Protein AF-A0A960M6D3-F1 (afdb_monomer_lite)

Sequence (300 aa):
DIAGKLCTLEIKRNESVRVEHHLGLIRMKIKNWIKAAKEIYKSYPLNRRYGIVSNSIIRFSLPELYQIDEELGKAKTKKFIRLVEEGYFYTAKNTIRETMTANDYFEYCRIAYLAGKRRNEHIDKTLTGREMYKCYADGRHEGLLEINPNSITEFADWIDDKHPKRSRGGHPWEIKRGGNTTHIDLNVFRPSYDNTNFIVSLGGASISKLKETICMFLGIHEAGLPISISDPEGIRKRLLAQDNIGIFPYYNSLHRADQYFHEHDDVYDVLYFDDLGKYKRRITPFIIWEPLPILKPVKW

Foldseek 3Di:
DDDDDDDDDDDDPDPPPPAPPPPPPPPDPDPCVVVVLVVCQVPPDPLQFKWKFFLVLVCVLCVVDDALLVVLDVVLLVVLLVCVVVCLQVDCLQFKAQFAFLLNVLVLLLLLCVQLDDPPDDDDNVDRSLRLQCVAFPNQQQQSNVDDRPDRVQVLCLQVVNHPSGDDDGQNQQNHDDPPQATKGFDWHADPVDSRMIGTEIEGLAPVRVSSSSRSQVSCVVVVHRYYYPPSVLSSCSSVSVAMEMAHRPVDDQVVRQVVDDPVNSHRHYDRLCVCPPCNVVRVVRIGTDDDDDDDNDDD

Structure (mmCIF, N/CA/C/O backbone):
data_AF-A0A960M6D3-F1
#
_entry.id   AF-A0A960M6D3-F1
#
loop_
_atom_site.group_PDB
_atom_site.id
_atom_site.type_symbol
_atom_site.label_atom_id
_atom_site.label_alt_id
_atom_site.label_comp_id
_atom_site.label_asym_id
_atom_site.label_entity_id
_atom_site.label_seq_id
_atom_site.pdbx_PDB_ins_code
_atom_site.Cartn_x
_atom_site.Cartn_y
_atom_site.Cartn_z
_atom_site.occupancy
_atom_site.B_iso_or_equiv
_atom_site.auth_seq_id
_atom_site.auth_comp_id
_atom_site.auth_asym_id
_atom_site.auth_atom_id
_atom_site.pdbx_PDB_model_num
ATOM 1 N N . ASP A 1 1 ? 49.523 2.844 -14.819 1.00 38.69 1 ASP A N 1
ATOM 2 C CA . ASP A 1 1 ? 50.530 3.790 -14.299 1.00 38.69 1 ASP A CA 1
ATOM 3 C C . ASP A 1 1 ? 50.807 4.847 -15.348 1.00 38.69 1 ASP A C 1
ATOM 5 O O . ASP A 1 1 ? 51.175 4.491 -16.452 1.00 38.69 1 ASP A O 1
ATOM 9 N N . ILE A 1 2 ? 50.485 6.127 -15.165 1.00 22.81 2 ILE A N 1
ATOM 10 C CA . ILE A 1 2 ? 50.863 7.003 -14.048 1.00 22.81 2 ILE A CA 1
ATOM 11 C C . ILE A 1 2 ? 49.653 7.811 -13.545 1.00 22.81 2 ILE A C 1
ATOM 13 O O . ILE A 1 2 ? 48.856 8.340 -14.318 1.00 22.81 2 ILE A O 1
ATOM 17 N N . ALA A 1 3 ? 49.543 7.871 -12.221 1.00 30.52 3 ALA A N 1
ATOM 18 C CA . ALA A 1 3 ? 48.542 8.574 -11.434 1.00 30.52 3 ALA A CA 1
ATOM 19 C C . ALA A 1 3 ? 48.662 10.112 -11.497 1.00 30.52 3 ALA A C 1
ATOM 21 O O . ALA A 1 3 ? 49.748 10.655 -11.684 1.00 30.52 3 ALA A O 1
ATOM 22 N N . GLY A 1 4 ? 47.553 10.808 -11.212 1.00 26.42 4 GLY A N 1
ATOM 23 C CA . GLY A 1 4 ? 47.590 12.172 -10.670 1.00 26.42 4 GLY A CA 1
ATOM 24 C C . GLY A 1 4 ? 46.683 13.196 -11.355 1.00 26.42 4 GLY A C 1
ATOM 25 O O . GLY A 1 4 ? 47.089 13.829 -12.325 1.00 26.42 4 GLY A O 1
ATOM 26 N N . LYS A 1 5 ? 45.495 13.428 -10.774 1.00 24.69 5 LYS A N 1
ATOM 27 C CA . LYS A 1 5 ? 44.979 14.738 -10.302 1.00 24.69 5 LYS A CA 1
ATOM 28 C C . LYS A 1 5 ? 43.451 14.712 -10.183 1.00 24.69 5 LYS A C 1
ATOM 30 O O . LYS A 1 5 ? 42.724 14.843 -11.164 1.00 24.69 5 LYS A O 1
ATOM 35 N N . LEU A 1 6 ? 43.006 14.582 -8.932 1.00 33.59 6 LEU A N 1
ATOM 36 C CA . LEU A 1 6 ? 41.681 14.955 -8.439 1.00 33.59 6 LEU A CA 1
ATOM 37 C C . LEU A 1 6 ? 41.325 16.384 -8.881 1.00 33.59 6 LEU A C 1
ATOM 39 O O . LEU A 1 6 ? 42.156 17.285 -8.763 1.00 33.59 6 LEU A O 1
ATOM 43 N N . CYS A 1 7 ? 40.098 16.599 -9.360 1.00 26.45 7 CYS A N 1
ATOM 44 C CA . CYS A 1 7 ? 39.490 17.927 -9.482 1.00 26.45 7 CYS A CA 1
ATOM 45 C C . CYS A 1 7 ? 37.965 17.802 -9.573 1.00 26.45 7 CYS A C 1
ATOM 47 O O . CYS A 1 7 ? 37.448 17.171 -10.489 1.00 26.45 7 CYS A O 1
ATOM 49 N N . THR A 1 8 ? 37.290 18.413 -8.606 1.00 28.33 8 THR A N 1
ATOM 50 C CA . THR A 1 8 ? 35.847 18.463 -8.341 1.00 28.33 8 THR A CA 1
ATOM 51 C C . THR A 1 8 ? 35.107 19.448 -9.258 1.00 28.33 8 THR A C 1
ATOM 53 O O . THR A 1 8 ? 35.688 20.431 -9.721 1.00 28.33 8 THR A O 1
ATOM 56 N N . LEU A 1 9 ? 33.815 19.194 -9.497 1.00 32.53 9 LEU A N 1
ATOM 57 C CA . LEU A 1 9 ? 32.853 20.134 -10.086 1.00 32.53 9 LEU A CA 1
ATOM 58 C C . LEU A 1 9 ? 31.762 20.434 -9.055 1.00 32.53 9 LEU A C 1
ATOM 60 O O . LEU A 1 9 ? 31.201 19.506 -8.482 1.00 32.53 9 LEU A O 1
ATOM 64 N N . GLU A 1 10 ? 31.449 21.710 -8.857 1.00 29.00 10 GLU A N 1
ATOM 65 C CA . GLU A 1 10 ? 30.287 22.164 -8.090 1.00 29.00 10 GLU A CA 1
ATOM 66 C C . GLU A 1 10 ? 29.121 22.426 -9.053 1.00 29.00 10 GLU A C 1
ATOM 68 O O . GLU A 1 10 ? 29.261 23.170 -10.027 1.00 29.00 10 GLU A O 1
ATOM 73 N N . ILE A 1 11 ? 27.966 21.815 -8.787 1.00 34.94 11 ILE A N 1
ATOM 74 C CA . ILE A 1 11 ? 26.707 22.092 -9.485 1.00 34.94 11 ILE A CA 1
ATOM 75 C C . ILE A 1 11 ? 25.812 22.845 -8.498 1.00 34.94 11 ILE A C 1
ATOM 77 O O . ILE A 1 11 ? 25.629 22.405 -7.364 1.00 34.94 11 ILE A O 1
ATOM 81 N N . LYS A 1 12 ? 25.277 24.005 -8.908 1.00 29.12 12 LYS A N 1
ATOM 82 C CA . LYS A 1 12 ? 24.371 24.814 -8.079 1.00 29.12 12 LYS A CA 1
ATOM 83 C C . LYS A 1 12 ? 23.185 23.959 -7.615 1.00 29.12 12 LYS A C 1
ATOM 85 O O . LYS A 1 12 ? 22.382 23.524 -8.437 1.00 29.12 12 LYS A O 1
ATOM 90 N N . ARG A 1 13 ? 23.101 23.771 -6.292 1.00 32.12 13 ARG A N 1
ATOM 91 C CA . ARG A 1 13 ? 21.971 23.200 -5.548 1.00 32.12 13 ARG A CA 1
ATOM 92 C C . ARG A 1 13 ? 20.667 23.833 -6.032 1.00 32.12 13 ARG A C 1
ATOM 94 O O . ARG A 1 13 ? 20.447 25.007 -5.755 1.00 32.12 13 ARG A O 1
ATOM 101 N N . ASN A 1 14 ? 19.866 23.077 -6.780 1.00 31.39 14 ASN A N 1
ATOM 102 C CA . ASN A 1 14 ? 18.409 22.997 -6.586 1.00 31.39 14 ASN A CA 1
ATOM 103 C C . ASN A 1 14 ? 17.692 22.008 -7.528 1.00 31.39 14 ASN A C 1
ATOM 105 O O . ASN A 1 14 ? 16.521 21.749 -7.304 1.00 31.39 14 ASN A O 1
ATOM 109 N N . GLU A 1 15 ? 18.371 21.359 -8.483 1.00 31.19 15 GLU A N 1
ATOM 110 C CA . GLU A 1 15 ? 17.781 20.270 -9.307 1.00 31.19 15 GLU A CA 1
ATOM 111 C C . GLU A 1 15 ? 18.770 19.106 -9.571 1.00 31.19 15 GLU A C 1
ATOM 113 O O . GLU A 1 15 ? 18.556 18.242 -10.417 1.00 31.19 15 GLU A O 1
ATOM 118 N N . SER A 1 16 ? 19.904 19.080 -8.865 1.00 32.22 16 SER A N 1
ATOM 119 C CA . SER A 1 16 ? 21.140 18.432 -9.327 1.00 32.22 16 SER A CA 1
ATOM 120 C C . SER A 1 16 ? 21.450 17.036 -8.773 1.00 32.22 16 SER A C 1
ATOM 122 O O . SER A 1 16 ? 22.462 16.466 -9.164 1.00 32.22 16 SER A O 1
ATOM 124 N N . VAL A 1 17 ? 20.606 16.442 -7.924 1.00 34.19 17 VAL A N 1
ATOM 125 C CA . VAL A 1 17 ? 20.944 15.174 -7.235 1.00 34.19 17 VAL A CA 1
ATOM 126 C C . VAL A 1 17 ? 20.895 13.947 -8.171 1.00 34.19 17 VAL A C 1
ATOM 128 O O . VAL A 1 17 ? 21.588 12.959 -7.946 1.00 34.19 17 VAL A O 1
ATOM 131 N N . ARG A 1 18 ? 20.138 13.992 -9.280 1.00 40.78 18 ARG A N 1
ATOM 132 C CA . ARG A 1 18 ? 19.893 12.810 -10.141 1.00 40.78 18 ARG A CA 1
ATOM 133 C C . ARG A 1 18 ? 21.087 12.354 -11.002 1.00 40.78 18 ARG A C 1
ATOM 135 O O . ARG A 1 18 ? 21.075 11.236 -11.512 1.00 40.78 18 ARG A O 1
ATOM 142 N N . VAL A 1 19 ? 22.126 13.178 -11.158 1.00 38.38 19 VAL A N 1
ATOM 143 C CA . VAL A 1 19 ? 23.225 12.952 -12.129 1.00 38.38 19 VAL A CA 1
ATOM 144 C C . VAL A 1 19 ? 24.591 12.725 -11.462 1.00 38.38 19 VAL A C 1
ATOM 146 O O . VAL A 1 19 ? 25.557 12.357 -12.134 1.00 38.38 19 VAL A O 1
ATOM 149 N N . GLU A 1 20 ? 24.689 12.892 -10.141 1.00 35.31 20 GLU A N 1
ATOM 150 C CA . GLU A 1 20 ? 25.969 13.057 -9.431 1.00 35.31 20 GLU A CA 1
ATOM 151 C C . GLU A 1 20 ? 26.953 11.882 -9.565 1.00 35.31 20 GLU A C 1
ATOM 153 O O . GLU A 1 20 ? 28.158 12.094 -9.443 1.00 35.31 20 GLU A O 1
ATOM 158 N N . HIS A 1 21 ? 26.503 10.662 -9.879 1.00 39.47 21 HIS A N 1
ATOM 159 C CA . HIS A 1 21 ? 27.356 9.484 -9.695 1.00 39.47 21 HIS A CA 1
ATOM 160 C C . HIS A 1 21 ? 28.080 8.911 -10.922 1.00 39.47 21 HIS A C 1
ATOM 162 O O . HIS A 1 21 ? 28.962 8.072 -10.719 1.00 39.47 21 HIS A O 1
ATOM 168 N N . HIS A 1 22 ? 27.784 9.299 -12.176 1.00 42.78 22 HIS A N 1
ATOM 169 C CA . HIS A 1 22 ? 28.341 8.518 -13.302 1.00 42.78 22 HIS A CA 1
ATOM 170 C C . HIS A 1 22 ? 28.677 9.197 -14.630 1.00 42.78 22 HIS A C 1
ATOM 172 O O . HIS A 1 22 ? 29.060 8.515 -15.585 1.00 42.78 22 HIS A O 1
ATOM 178 N N . LEU A 1 23 ? 28.672 10.524 -14.692 1.00 41.91 23 LEU A N 1
ATOM 179 C CA . LEU A 1 23 ? 29.469 11.214 -15.703 1.00 41.91 23 LEU A CA 1
ATOM 180 C C . LEU A 1 23 ? 30.792 11.582 -15.049 1.00 41.91 23 LEU A C 1
ATOM 182 O O . LEU A 1 23 ? 30.939 12.653 -14.470 1.00 41.91 23 LEU A O 1
ATOM 186 N N . GLY A 1 24 ? 31.743 10.643 -15.101 1.00 36.19 24 GLY A N 1
ATOM 187 C CA . GLY A 1 24 ? 33.123 10.910 -14.715 1.00 36.19 24 GLY A CA 1
ATOM 188 C C . GLY A 1 24 ? 33.568 12.241 -15.315 1.00 36.19 24 GLY A C 1
ATOM 189 O O . GLY A 1 24 ? 33.275 12.532 -16.473 1.00 36.19 24 GLY A O 1
ATOM 190 N N . LEU A 1 25 ? 34.214 13.066 -14.495 1.00 40.53 25 LEU A N 1
ATOM 191 C CA . LEU A 1 25 ? 34.739 14.380 -14.846 1.00 40.53 25 LEU A CA 1
ATOM 192 C C . LEU A 1 25 ? 35.711 14.283 -16.034 1.00 40.53 25 LEU A C 1
ATOM 194 O O . LEU A 1 25 ? 36.929 14.219 -15.869 1.00 40.53 25 LEU A O 1
ATOM 198 N N . ILE A 1 26 ? 35.185 14.297 -17.258 1.00 38.66 26 ILE A N 1
ATOM 199 C CA . ILE A 1 26 ? 36.001 14.432 -18.458 1.00 38.66 26 ILE A CA 1
ATOM 200 C C . ILE A 1 26 ? 36.336 15.920 -18.586 1.00 38.66 26 ILE A C 1
ATOM 202 O O . ILE A 1 26 ? 35.594 16.708 -19.175 1.00 38.66 26 ILE A O 1
ATOM 206 N N . ARG A 1 27 ? 37.484 16.321 -18.024 1.00 41.59 27 ARG A N 1
ATOM 207 C CA . ARG A 1 27 ? 38.140 17.590 -18.366 1.00 41.59 27 ARG A CA 1
ATOM 208 C C . ARG A 1 27 ? 38.576 17.517 -19.815 1.00 41.59 27 ARG A C 1
ATOM 210 O O . ARG A 1 27 ? 39.668 17.072 -20.151 1.00 41.59 27 ARG A O 1
ATOM 217 N N . MET A 1 28 ? 37.695 17.964 -20.683 1.00 43.97 28 MET A N 1
ATOM 218 C CA . MET A 1 28 ? 37.939 17.936 -22.101 1.00 43.97 28 MET A CA 1
ATOM 219 C C . MET A 1 28 ? 38.184 19.393 -22.522 1.00 43.97 28 MET A C 1
ATOM 221 O O . MET A 1 28 ? 37.274 20.220 -22.547 1.00 43.97 28 MET A O 1
ATOM 225 N N . LYS A 1 29 ? 39.450 19.741 -22.805 1.00 45.88 29 LYS A N 1
ATOM 226 C CA . LYS A 1 29 ? 39.813 20.973 -23.535 1.00 45.88 29 LYS A CA 1
ATOM 227 C C . LYS A 1 29 ? 39.330 20.810 -24.979 1.00 45.88 29 LYS A C 1
ATOM 229 O O . LYS A 1 29 ? 40.124 20.564 -25.881 1.00 45.88 29 LYS A O 1
ATOM 234 N N . ILE A 1 30 ? 38.023 20.852 -25.212 1.00 50.19 30 ILE A N 1
ATOM 235 C CA . ILE A 1 30 ? 37.476 20.626 -26.551 1.00 50.19 30 ILE A CA 1
ATOM 236 C C . ILE A 1 30 ? 37.073 21.960 -27.130 1.00 50.19 30 ILE A C 1
ATOM 238 O O . ILE A 1 30 ? 36.088 22.564 -26.714 1.00 50.19 30 ILE A O 1
ATOM 242 N N . LYS A 1 31 ? 37.755 22.341 -28.205 1.00 55.44 31 LYS A N 1
ATOM 243 C CA . LYS A 1 31 ? 37.232 23.317 -29.166 1.00 55.44 31 LYS A CA 1
ATOM 244 C C . LYS A 1 31 ? 35.858 22.907 -29.745 1.00 55.44 31 LYS A C 1
ATOM 246 O O . LYS A 1 31 ? 35.215 23.720 -30.389 1.00 55.44 31 LYS A O 1
ATOM 251 N N . ASN A 1 32 ? 35.399 21.667 -29.527 1.00 72.19 32 ASN A N 1
ATOM 252 C CA . ASN A 1 32 ? 34.153 21.108 -30.060 1.00 72.19 32 ASN A CA 1
ATOM 253 C C . ASN A 1 32 ? 33.437 20.179 -29.052 1.00 72.19 32 ASN A C 1
ATOM 255 O O . ASN A 1 32 ? 33.318 18.969 -29.257 1.00 72.19 32 ASN A O 1
ATOM 259 N N . TRP A 1 33 ? 32.989 20.743 -27.929 1.00 73.38 33 TRP A N 1
ATOM 260 C CA . TRP A 1 33 ? 32.290 20.002 -26.871 1.00 73.38 33 TRP A CA 1
ATOM 261 C C . TRP A 1 33 ? 30.955 19.398 -27.317 1.00 73.38 33 TRP A C 1
ATOM 263 O O . TRP A 1 33 ? 30.571 18.340 -26.827 1.00 73.38 33 TRP A O 1
ATOM 273 N N . ILE A 1 34 ? 30.311 20.000 -28.318 1.00 79.56 34 ILE A N 1
ATOM 274 C CA . ILE A 1 34 ? 29.076 19.494 -28.925 1.00 79.56 34 ILE A CA 1
ATOM 275 C C . ILE A 1 34 ? 29.314 18.127 -29.581 1.00 79.56 34 ILE A C 1
ATOM 277 O O . ILE A 1 34 ? 28.545 17.192 -29.353 1.00 79.56 34 ILE A O 1
ATOM 281 N N . LYS A 1 35 ? 30.398 17.967 -30.360 1.00 81.75 35 LYS A N 1
ATOM 282 C CA . LYS A 1 35 ? 30.741 16.675 -30.981 1.00 81.75 35 LYS A CA 1
ATOM 283 C C . LYS A 1 35 ? 30.997 15.597 -29.926 1.00 81.75 35 LYS A C 1
ATOM 285 O O . LYS A 1 35 ? 30.515 14.481 -30.080 1.00 81.75 35 LYS A O 1
ATOM 290 N N . ALA A 1 36 ? 31.713 15.928 -28.855 1.00 76.00 36 ALA A N 1
ATOM 291 C CA . ALA A 1 36 ? 31.980 14.978 -27.777 1.00 76.00 36 ALA A CA 1
ATOM 292 C C . ALA A 1 36 ? 30.709 14.583 -27.014 1.00 76.00 36 ALA A C 1
ATOM 294 O O . ALA A 1 36 ? 30.493 13.399 -26.777 1.00 76.00 36 ALA A O 1
ATOM 295 N N . ALA A 1 37 ? 29.837 15.547 -26.699 1.00 80.06 37 ALA A N 1
ATOM 296 C CA . ALA A 1 37 ? 28.549 15.274 -26.069 1.00 80.06 37 ALA A CA 1
ATOM 297 C C . ALA A 1 37 ? 27.689 14.338 -26.932 1.00 80.06 37 ALA A C 1
ATOM 299 O O . ALA A 1 37 ? 27.131 13.368 -26.425 1.00 80.06 37 ALA A O 1
ATOM 300 N N . LYS A 1 38 ? 27.658 14.563 -28.254 1.00 83.31 38 LYS A N 1
ATOM 301 C CA . LYS A 1 38 ? 26.942 13.698 -29.202 1.00 83.31 38 LYS A CA 1
ATOM 302 C C . LYS A 1 38 ? 27.463 12.256 -29.193 1.00 83.31 38 LYS A C 1
ATOM 304 O O . LYS A 1 38 ? 26.662 11.326 -29.204 1.00 83.31 38 LYS A O 1
ATOM 309 N N . GLU A 1 39 ? 28.779 12.057 -29.184 1.00 83.31 39 GLU A N 1
ATOM 310 C CA . GLU A 1 39 ? 29.371 10.710 -29.158 1.00 83.31 39 GLU A CA 1
ATOM 311 C C . GLU A 1 39 ? 29.157 10.002 -27.817 1.00 83.31 39 GLU A C 1
ATOM 313 O O . GLU A 1 39 ? 28.845 8.810 -27.797 1.00 83.31 39 GLU A O 1
ATOM 318 N N . ILE A 1 40 ? 29.219 10.734 -26.701 1.00 82.25 40 ILE A N 1
ATOM 319 C CA . ILE A 1 40 ? 28.847 10.199 -25.387 1.00 82.25 40 ILE A CA 1
ATOM 320 C C . ILE A 1 40 ? 27.383 9.755 -25.399 1.00 82.25 40 ILE A C 1
ATOM 322 O O . ILE A 1 40 ? 27.097 8.625 -25.030 1.00 82.25 40 ILE A O 1
ATOM 326 N N . TYR A 1 41 ? 26.452 10.569 -25.898 1.00 84.31 41 TYR A N 1
ATOM 327 C CA . TYR A 1 41 ? 25.032 10.194 -25.931 1.00 84.31 41 TYR A CA 1
ATOM 328 C C . TYR A 1 41 ? 24.725 8.962 -26.778 1.00 84.31 41 TYR A C 1
ATOM 330 O O . TYR A 1 41 ? 23.860 8.163 -26.409 1.00 84.31 41 TYR A O 1
ATOM 338 N N . LYS A 1 42 ? 25.440 8.784 -27.893 1.00 84.62 42 LYS A N 1
ATOM 339 C CA . LYS A 1 42 ? 25.317 7.583 -28.727 1.00 84.62 42 LYS A CA 1
ATOM 340 C C . LYS A 1 42 ? 25.867 6.338 -28.039 1.00 84.62 42 LYS A C 1
ATOM 342 O O . LYS A 1 42 ? 25.291 5.268 -28.185 1.00 84.62 42 LYS A O 1
ATOM 347 N N . SER A 1 43 ? 26.982 6.473 -27.325 1.00 86.69 43 SER A N 1
ATOM 348 C CA . SER A 1 43 ? 27.699 5.340 -26.730 1.00 86.69 43 SER A CA 1
ATOM 349 C C . SER A 1 43 ? 27.301 5.042 -25.282 1.00 86.69 43 SER A C 1
ATOM 351 O O . SER A 1 43 ? 27.685 3.999 -24.758 1.00 86.69 43 SER A O 1
ATOM 353 N N . TYR A 1 44 ? 26.526 5.918 -24.629 1.00 88.88 44 TYR A N 1
ATOM 354 C CA . TYR A 1 44 ? 26.183 5.768 -23.217 1.00 88.88 44 TYR A CA 1
ATOM 355 C C . TYR A 1 44 ? 25.360 4.486 -22.984 1.00 88.88 44 TYR A C 1
ATOM 357 O O . TYR A 1 44 ? 24.262 4.375 -23.543 1.00 88.88 44 TYR A O 1
ATOM 365 N N . PRO A 1 45 ? 25.838 3.524 -22.176 1.00 92.75 45 PRO A N 1
ATOM 366 C CA . PRO A 1 45 ? 25.188 2.223 -22.022 1.00 92.75 45 PRO A CA 1
ATOM 367 C C . PRO A 1 45 ? 23.748 2.326 -21.516 1.00 92.75 45 PRO A C 1
ATOM 369 O O . PRO A 1 45 ? 23.468 3.105 -20.608 1.00 92.75 45 PRO A O 1
ATOM 372 N N . LEU A 1 46 ? 22.835 1.520 -22.068 1.00 94.62 46 LEU A N 1
ATOM 373 C CA . LEU A 1 46 ? 21.420 1.528 -21.666 1.00 94.62 46 LEU A CA 1
ATOM 374 C C . LEU A 1 46 ? 21.216 1.112 -20.204 1.00 94.62 46 LEU A C 1
ATOM 376 O O . LEU A 1 46 ? 20.393 1.703 -19.519 1.00 94.62 46 LEU A O 1
ATOM 380 N N . ASN A 1 47 ? 22.016 0.175 -19.687 1.00 94.75 47 ASN A N 1
ATOM 381 C CA . ASN A 1 47 ? 21.939 -0.250 -18.284 1.00 94.75 47 ASN A CA 1
ATOM 382 C C . ASN A 1 47 ? 22.399 0.812 -17.271 1.00 94.75 47 ASN A C 1
ATOM 384 O O . ASN A 1 47 ? 22.332 0.584 -16.067 1.00 94.75 47 ASN A O 1
ATOM 388 N N . ARG A 1 48 ? 22.861 1.973 -17.744 1.00 93.62 48 ARG A N 1
ATOM 389 C CA . ARG A 1 48 ? 23.226 3.137 -16.929 1.00 93.62 48 ARG A CA 1
ATOM 390 C C . ARG A 1 48 ? 22.214 4.278 -17.040 1.00 93.62 48 ARG A C 1
ATOM 392 O O . ARG A 1 48 ? 22.475 5.355 -16.519 1.00 93.62 48 ARG A O 1
ATOM 399 N N . ARG A 1 49 ? 21.107 4.083 -17.758 1.00 93.56 49 ARG A N 1
ATOM 400 C CA . ARG A 1 49 ? 20.087 5.111 -17.995 1.00 93.56 49 ARG A CA 1
ATOM 401 C C . ARG A 1 49 ? 18.856 4.851 -17.135 1.00 93.56 49 ARG A C 1
ATOM 403 O O . ARG A 1 49 ? 18.557 3.701 -16.827 1.00 93.56 49 ARG A O 1
ATOM 410 N N . TYR A 1 50 ? 18.138 5.925 -16.830 1.00 95.19 50 TYR A N 1
ATOM 411 C CA . TYR A 1 50 ? 16.768 5.855 -16.340 1.00 95.19 50 TYR A CA 1
ATOM 412 C C . TYR A 1 50 ? 15.815 5.714 -17.521 1.00 95.19 50 TYR A C 1
ATOM 414 O O . TYR A 1 50 ? 16.010 6.341 -18.568 1.00 95.19 50 TYR A O 1
ATOM 422 N N . GLY A 1 51 ? 14.789 4.895 -17.362 1.00 97.12 51 GLY A N 1
ATOM 423 C CA . GLY A 1 51 ? 13.726 4.772 -18.346 1.00 97.12 51 GLY A CA 1
ATOM 424 C C . GLY A 1 51 ? 12.446 4.254 -17.722 1.00 97.12 51 GLY A C 1
ATOM 425 O O . GLY A 1 51 ? 12.433 3.835 -16.572 1.00 97.12 51 GLY A O 1
ATOM 426 N N . ILE A 1 52 ? 11.372 4.285 -18.494 1.00 98.00 52 ILE A N 1
ATOM 427 C CA . ILE A 1 52 ? 10.043 3.859 -18.069 1.00 98.00 52 ILE A CA 1
ATOM 428 C C . ILE A 1 52 ? 9.469 2.964 -19.163 1.00 98.00 52 ILE A C 1
ATOM 430 O O . ILE A 1 52 ? 9.623 3.240 -20.355 1.00 98.00 52 ILE A O 1
ATOM 434 N N . VAL A 1 53 ? 8.819 1.874 -18.770 1.00 97.81 53 VAL A N 1
ATOM 435 C CA . VAL A 1 53 ? 8.110 0.979 -19.689 1.00 97.81 53 VAL A CA 1
ATOM 436 C C . VAL A 1 53 ? 6.803 0.514 -19.063 1.00 97.81 53 VAL A C 1
ATOM 438 O O . VAL A 1 53 ? 6.742 0.268 -17.863 1.00 97.81 53 VAL A O 1
ATOM 441 N N . SER A 1 54 ? 5.754 0.371 -19.874 1.00 97.44 54 SER A N 1
ATOM 442 C CA . SER A 1 54 ? 4.452 -0.095 -19.385 1.00 97.44 54 SER A CA 1
ATOM 443 C C . SER A 1 54 ? 4.559 -1.476 -18.735 1.00 97.44 54 SER A C 1
ATOM 445 O O . SER A 1 54 ? 5.126 -2.406 -19.324 1.00 97.44 54 SER A O 1
ATOM 447 N N . ASN A 1 55 ? 3.947 -1.636 -17.556 1.00 96.00 55 ASN A N 1
ATOM 448 C CA . ASN A 1 55 ? 3.908 -2.912 -16.844 1.00 96.00 55 ASN A CA 1
ATOM 449 C C . ASN A 1 55 ? 3.232 -4.009 -17.687 1.00 96.00 55 ASN A C 1
ATOM 451 O O . ASN A 1 55 ? 3.674 -5.154 -17.695 1.00 96.00 55 ASN A O 1
ATOM 455 N N . SER A 1 56 ? 2.230 -3.657 -18.499 1.00 96.19 56 SER A N 1
ATOM 456 C CA . SER A 1 56 ? 1.587 -4.592 -19.435 1.00 96.19 56 SER A CA 1
ATOM 457 C C . SER A 1 56 ? 2.575 -5.262 -20.410 1.00 96.19 56 SER A C 1
ATOM 459 O O . SER A 1 56 ? 2.477 -6.463 -20.672 1.00 96.19 56 SER A O 1
ATOM 461 N N . ILE A 1 57 ? 3.576 -4.520 -20.902 1.00 96.44 57 ILE A N 1
ATOM 462 C CA . ILE A 1 57 ? 4.615 -5.034 -21.808 1.00 96.44 57 ILE A CA 1
ATOM 463 C C . ILE A 1 57 ? 5.570 -5.960 -21.055 1.00 96.44 57 ILE A C 1
ATOM 465 O O . ILE A 1 57 ? 5.960 -7.003 -21.594 1.00 96.44 57 ILE A O 1
ATOM 469 N N . ILE A 1 58 ? 5.928 -5.588 -19.820 1.00 95.56 58 ILE A N 1
ATOM 470 C CA . ILE A 1 58 ? 6.767 -6.403 -18.936 1.00 95.56 58 ILE A CA 1
ATOM 471 C C . ILE A 1 58 ? 6.076 -7.728 -18.633 1.00 95.56 58 ILE A C 1
ATOM 473 O O . ILE A 1 58 ? 6.642 -8.765 -18.955 1.00 95.56 58 ILE A O 1
ATOM 477 N N . ARG A 1 59 ? 4.835 -7.717 -18.138 1.00 93.06 59 ARG A N 1
ATOM 478 C CA . ARG A 1 59 ? 4.076 -8.941 -17.824 1.00 93.06 59 ARG A CA 1
ATOM 479 C C . ARG A 1 59 ? 3.901 -9.860 -19.020 1.00 93.06 59 ARG A C 1
ATOM 481 O O . ARG A 1 59 ? 4.081 -11.066 -18.904 1.00 93.06 59 ARG A O 1
ATOM 488 N N . PHE A 1 60 ? 3.599 -9.299 -20.192 1.00 93.62 60 PHE A N 1
ATOM 489 C CA . PHE A 1 60 ? 3.475 -10.100 -21.409 1.00 93.62 60 PHE A CA 1
ATOM 490 C C . PHE A 1 60 ? 4.806 -10.761 -21.801 1.00 93.62 60 PHE A C 1
ATOM 492 O O . PHE A 1 60 ? 4.832 -11.854 -22.370 1.00 93.62 60 PHE A O 1
ATOM 499 N N . SER A 1 61 ? 5.923 -10.069 -21.578 1.00 93.69 61 SER A N 1
ATOM 500 C CA . SER A 1 61 ? 7.241 -10.516 -22.036 1.00 93.69 61 SER A CA 1
ATOM 501 C C . SER A 1 61 ? 7.974 -11.390 -21.015 1.00 93.69 61 SER A C 1
ATOM 503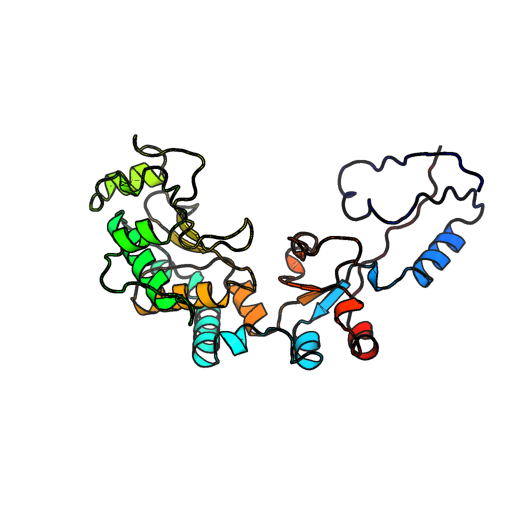 O O . SER A 1 61 ? 8.765 -12.231 -21.434 1.00 93.69 61 SER A O 1
ATOM 505 N N . LEU A 1 62 ? 7.716 -11.185 -19.721 1.00 91.38 62 LEU A N 1
ATOM 506 C CA . LEU A 1 62 ? 8.299 -11.881 -18.575 1.00 91.38 62 LEU A CA 1
ATOM 507 C C . LEU A 1 62 ? 7.173 -12.413 -17.664 1.00 91.38 62 LEU A C 1
ATOM 509 O O . LEU A 1 62 ? 6.977 -11.895 -16.561 1.00 91.38 62 LEU A O 1
ATOM 513 N N . PRO A 1 63 ? 6.408 -13.427 -18.105 1.00 85.44 63 PRO A N 1
ATOM 514 C CA . PRO A 1 63 ? 5.309 -13.988 -17.315 1.00 85.44 63 PRO A CA 1
ATOM 515 C C . PRO A 1 63 ? 5.770 -14.618 -15.992 1.00 85.44 63 PRO A C 1
ATOM 517 O O . PRO A 1 63 ? 4.965 -14.793 -15.085 1.00 85.44 63 PRO A O 1
ATOM 520 N N . GLU A 1 64 ? 7.054 -14.962 -15.872 1.00 86.00 64 GLU A N 1
ATOM 521 C CA . GLU A 1 64 ? 7.666 -15.494 -14.654 1.00 86.00 64 GLU A CA 1
ATOM 522 C C . GLU A 1 64 ? 7.858 -14.459 -13.535 1.00 86.00 64 GLU A C 1
ATOM 524 O O . GLU A 1 64 ? 8.117 -14.844 -12.392 1.00 86.00 64 GLU A O 1
ATOM 529 N N . LEU A 1 65 ? 7.770 -13.160 -13.843 1.00 86.12 65 LEU A N 1
ATOM 530 C CA . LEU A 1 65 ? 7.851 -12.127 -12.818 1.00 86.12 65 LEU A CA 1
ATOM 531 C C . LEU A 1 65 ? 6.617 -12.161 -11.922 1.00 86.12 65 LEU A C 1
ATOM 533 O O . LEU A 1 65 ? 5.521 -12.544 -12.325 1.00 86.12 65 LEU A O 1
ATOM 537 N N . TYR A 1 66 ? 6.814 -11.736 -10.679 1.00 87.25 66 TYR A N 1
ATOM 538 C CA . TYR A 1 66 ? 5.748 -11.668 -9.695 1.00 87.25 66 TYR A CA 1
ATOM 539 C C . TYR A 1 66 ? 4.593 -10.778 -10.183 1.00 87.25 66 TYR A C 1
ATOM 541 O O . TYR A 1 66 ? 4.794 -9.611 -10.520 1.00 87.25 66 TYR A O 1
ATOM 549 N N . GLN A 1 67 ? 3.374 -11.320 -10.157 1.00 91.06 67 GLN A N 1
ATOM 550 C CA . GLN A 1 67 ? 2.151 -10.615 -10.532 1.00 91.06 67 GLN A CA 1
ATOM 551 C C . GLN A 1 67 ? 1.171 -10.599 -9.360 1.00 91.06 67 GLN A C 1
ATOM 553 O O . GLN A 1 67 ? 0.683 -11.634 -8.901 1.00 91.06 67 GLN A O 1
ATOM 558 N N . ILE A 1 68 ? 0.884 -9.396 -8.865 1.00 92.56 68 ILE A N 1
ATOM 559 C CA . ILE A 1 68 ? 0.051 -9.201 -7.676 1.00 92.56 68 ILE A CA 1
ATOM 560 C C . ILE A 1 68 ? -1.385 -9.705 -7.874 1.00 92.56 68 ILE A C 1
ATOM 562 O O . ILE A 1 68 ? -1.974 -10.270 -6.956 1.00 92.56 68 ILE A O 1
ATOM 566 N N . ASP A 1 69 ? -1.961 -9.529 -9.058 1.00 93.19 69 ASP A N 1
ATOM 567 C CA . ASP A 1 69 ? -3.326 -9.943 -9.381 1.00 93.19 69 ASP A CA 1
ATOM 568 C C . ASP A 1 69 ? -3.475 -11.468 -9.444 1.00 93.19 69 ASP A C 1
ATOM 570 O O . ASP A 1 69 ? -4.499 -11.996 -8.994 1.00 93.19 69 ASP A O 1
ATOM 574 N N . GLU A 1 70 ? -2.450 -12.175 -9.927 1.00 93.06 70 GLU A N 1
ATOM 575 C CA . GLU A 1 70 ? -2.386 -13.634 -9.868 1.00 93.06 70 GLU A CA 1
ATOM 576 C C . GLU A 1 70 ? -2.266 -14.110 -8.418 1.00 93.06 70 GLU A C 1
ATOM 578 O O . GLU A 1 70 ? -3.004 -15.001 -7.989 1.00 93.06 70 GLU A O 1
ATOM 583 N N . GLU A 1 71 ? -1.388 -13.478 -7.631 1.00 92.38 71 GLU A N 1
ATOM 584 C CA . GLU A 1 71 ? -1.150 -13.876 -6.245 1.00 92.38 71 GLU A CA 1
ATOM 585 C C . GLU A 1 71 ? -2.356 -13.608 -5.328 1.00 92.38 71 GLU A C 1
ATOM 587 O O . GLU A 1 71 ? -2.615 -14.374 -4.389 1.00 92.38 71 GLU A O 1
ATOM 592 N N . LEU A 1 72 ? -3.076 -12.510 -5.579 1.00 95.44 72 LEU A N 1
ATOM 593 C CA . LEU A 1 72 ? -4.293 -12.104 -4.875 1.00 95.44 72 LEU A CA 1
ATOM 594 C C . LEU A 1 72 ? -5.506 -12.947 -5.303 1.00 95.44 72 LEU A C 1
ATOM 596 O O . LEU A 1 72 ? -6.373 -13.260 -4.479 1.00 95.44 72 LEU A O 1
ATOM 600 N N . GLY A 1 73 ? -5.542 -13.339 -6.578 1.00 96.12 73 GLY A N 1
ATOM 601 C CA . GLY A 1 73 ? -6.587 -14.141 -7.194 1.00 96.12 73 GLY A CA 1
ATOM 602 C C . GLY A 1 73 ? -7.748 -13.314 -7.757 1.00 96.12 73 GLY A C 1
ATOM 603 O O . GLY A 1 73 ? -8.188 -12.315 -7.182 1.00 96.12 73 GLY A O 1
ATOM 604 N N . LYS A 1 74 ? -8.322 -13.800 -8.869 1.00 96.75 74 LYS A N 1
ATOM 605 C CA . LYS A 1 74 ? -9.330 -13.097 -9.693 1.00 96.75 74 LYS A CA 1
ATOM 606 C C . LYS A 1 74 ? -10.490 -12.482 -8.904 1.00 96.75 74 LYS A C 1
ATOM 608 O O . LYS A 1 74 ? -10.898 -11.361 -9.195 1.00 96.75 74 LYS A O 1
ATOM 613 N N . ALA A 1 75 ? -11.036 -13.207 -7.925 1.00 97.88 75 ALA A N 1
ATOM 614 C CA . ALA A 1 75 ? -12.198 -12.751 -7.162 1.00 97.88 75 ALA A CA 1
ATOM 615 C C . ALA A 1 75 ? -11.889 -11.496 -6.329 1.00 97.88 75 ALA A C 1
ATOM 617 O O . ALA A 1 75 ? -12.628 -10.513 -6.397 1.00 97.88 75 ALA A O 1
ATOM 618 N N . LYS A 1 76 ? -10.777 -11.509 -5.585 1.00 98.31 76 LYS A N 1
ATOM 619 C CA . LYS A 1 76 ? -10.350 -10.380 -4.747 1.00 98.31 76 LYS A CA 1
ATOM 620 C C . LYS A 1 76 ? -9.862 -9.210 -5.592 1.00 98.31 76 LYS A C 1
ATOM 622 O O . LYS A 1 76 ? -10.247 -8.081 -5.308 1.00 98.31 76 LYS A O 1
ATOM 627 N N . THR A 1 77 ? -9.122 -9.484 -6.667 1.00 98.31 77 THR A N 1
ATOM 628 C CA . THR A 1 77 ? -8.705 -8.471 -7.647 1.00 98.31 77 THR A CA 1
ATOM 629 C C . THR A 1 77 ? -9.910 -7.715 -8.203 1.00 98.31 77 THR A C 1
ATOM 631 O O . THR A 1 77 ? -9.984 -6.494 -8.083 1.00 98.31 77 THR A O 1
ATOM 634 N N . LYS A 1 78 ? -10.914 -8.433 -8.728 1.00 98.44 78 LYS A N 1
ATOM 635 C CA . LYS A 1 78 ? -12.135 -7.816 -9.267 1.00 98.44 78 LYS A CA 1
ATOM 636 C C . LYS A 1 78 ? -12.900 -7.031 -8.202 1.00 98.44 78 LYS A C 1
ATOM 638 O O . LYS A 1 78 ? -13.405 -5.951 -8.491 1.00 98.44 78 LYS A O 1
ATOM 643 N N . LYS A 1 79 ? -12.990 -7.567 -6.981 1.00 98.62 79 LYS A N 1
ATOM 644 C CA . LYS A 1 79 ? -13.666 -6.895 -5.867 1.00 98.62 79 LYS A CA 1
ATOM 645 C C . LYS A 1 79 ? -12.993 -5.567 -5.521 1.00 98.62 79 LYS A C 1
ATOM 647 O O . LYS A 1 79 ? -13.692 -4.570 -5.401 1.00 98.62 79 LYS A O 1
ATOM 652 N N . PHE A 1 80 ? -11.667 -5.546 -5.399 1.00 98.62 80 PHE A N 1
ATOM 653 C CA . PHE A 1 80 ? -10.934 -4.322 -5.086 1.00 98.62 80 PHE A CA 1
ATOM 654 C C . PHE A 1 80 ? -11.074 -3.275 -6.197 1.00 98.62 80 PHE A C 1
ATOM 656 O O . PHE A 1 80 ? -11.444 -2.142 -5.913 1.00 98.62 80 PHE A O 1
ATOM 663 N N . ILE A 1 81 ? -10.863 -3.666 -7.461 1.00 98.69 81 ILE A N 1
ATOM 664 C CA . ILE A 1 81 ? -11.010 -2.762 -8.617 1.00 98.69 81 ILE A CA 1
ATOM 665 C C . ILE A 1 81 ? -12.403 -2.127 -8.635 1.00 98.69 81 ILE A C 1
ATOM 667 O O . ILE A 1 81 ? -12.524 -0.917 -8.791 1.00 98.69 81 ILE A O 1
ATOM 671 N N . ARG A 1 82 ? -13.448 -2.929 -8.405 1.00 98.56 82 ARG A N 1
ATOM 672 C CA . ARG A 1 82 ? -14.828 -2.445 -8.364 1.00 98.56 82 ARG A CA 1
ATOM 673 C C . ARG A 1 82 ? -15.049 -1.395 -7.273 1.00 98.56 82 ARG A C 1
ATOM 675 O O . ARG A 1 82 ? -15.705 -0.400 -7.540 1.00 98.56 82 ARG A O 1
ATOM 682 N N . LEU A 1 83 ? -14.492 -1.587 -6.074 1.00 98.56 83 LEU A N 1
ATOM 683 C CA . LEU A 1 83 ? -14.608 -0.603 -4.989 1.00 98.56 83 LEU A CA 1
ATOM 684 C C . LEU A 1 83 ? -13.994 0.744 -5.382 1.00 98.56 83 LEU A C 1
ATOM 686 O O . LEU A 1 83 ? -14.573 1.791 -5.102 1.00 98.56 83 LEU A O 1
ATOM 690 N N . VAL A 1 84 ? -12.845 0.716 -6.057 1.00 98.31 84 VAL A N 1
ATOM 691 C CA . VAL A 1 84 ? -12.203 1.927 -6.576 1.00 98.31 84 VAL A CA 1
ATOM 692 C C . VAL A 1 84 ? -13.101 2.603 -7.622 1.00 98.31 84 VAL A C 1
ATOM 694 O O . VAL A 1 84 ? -13.442 3.772 -7.471 1.00 98.31 84 VAL A O 1
ATOM 697 N N . GLU A 1 85 ? -13.570 1.850 -8.621 1.00 98.06 85 GLU A N 1
ATOM 698 C CA . GLU A 1 85 ? -14.384 2.368 -9.735 1.00 98.06 85 GLU A CA 1
ATOM 699 C C . GLU A 1 85 ? -15.774 2.870 -9.313 1.00 98.06 85 GLU A C 1
ATOM 701 O O . GLU A 1 85 ? -16.304 3.802 -9.912 1.00 98.06 85 GLU A O 1
ATOM 706 N N . GLU A 1 86 ? -16.361 2.296 -8.262 1.00 97.62 86 GLU A N 1
ATOM 707 C CA . GLU A 1 86 ? -17.635 2.744 -7.680 1.00 97.62 86 GLU A CA 1
ATOM 708 C C . GLU A 1 86 ? -17.472 3.950 -6.737 1.00 97.62 86 GLU A C 1
ATOM 710 O O . GLU A 1 86 ? -18.444 4.404 -6.133 1.00 97.62 86 GLU A O 1
ATOM 715 N N . GLY A 1 87 ? -16.254 4.481 -6.588 1.00 97.56 87 GLY A N 1
ATOM 716 C CA . GLY A 1 87 ? -15.980 5.652 -5.760 1.00 97.56 87 GLY A CA 1
ATOM 717 C C . GLY A 1 87 ? -16.118 5.390 -4.258 1.00 97.56 87 GLY A C 1
ATOM 718 O O . GLY A 1 87 ? -16.399 6.316 -3.490 1.00 97.56 87 GLY A O 1
ATOM 719 N N . TYR A 1 88 ? -15.905 4.141 -3.818 1.00 98.12 88 TYR A N 1
ATOM 720 C CA . TYR A 1 88 ? -16.010 3.742 -2.411 1.00 98.12 88 TYR A CA 1
ATOM 721 C C . TYR A 1 88 ? -15.193 4.664 -1.495 1.00 98.12 88 TYR A C 1
ATOM 723 O O . TYR A 1 88 ? -15.708 5.132 -0.480 1.00 98.12 88 TYR A O 1
ATOM 731 N N . PHE A 1 89 ? -13.951 4.967 -1.888 1.00 96.56 89 PHE A N 1
ATOM 732 C CA . PHE A 1 89 ? -12.987 5.747 -1.104 1.00 96.56 89 PHE A CA 1
ATOM 733 C C . PHE A 1 89 ? -13.302 7.249 -1.037 1.00 96.56 89 PHE A C 1
ATOM 735 O O . PHE A 1 89 ? -12.804 7.935 -0.148 1.00 96.56 89 PHE A O 1
ATOM 742 N N . TYR A 1 90 ? -14.154 7.756 -1.934 1.00 93.38 90 TYR A N 1
ATOM 743 C CA . TYR A 1 90 ? -14.602 9.156 -1.954 1.00 93.38 90 TYR A CA 1
ATOM 744 C C . TYR A 1 90 ? -15.909 9.373 -1.183 1.00 93.38 90 TYR A C 1
ATOM 746 O O . TYR A 1 90 ? -16.404 10.493 -1.075 1.00 93.38 90 TYR A O 1
ATOM 754 N N . THR A 1 91 ? -16.485 8.301 -0.643 1.00 94.94 91 THR A N 1
ATOM 755 C CA . THR A 1 91 ? -17.770 8.332 0.046 1.00 94.94 91 THR A CA 1
ATOM 756 C C . THR A 1 91 ? -17.550 8.342 1.560 1.00 94.94 91 THR A C 1
ATOM 758 O O . THR A 1 91 ? -17.173 7.328 2.138 1.00 94.94 91 THR A O 1
ATOM 761 N N . ALA A 1 92 ? -17.843 9.467 2.219 1.00 92.31 92 ALA A N 1
ATOM 762 C CA . ALA A 1 92 ? -17.587 9.686 3.650 1.00 92.31 92 ALA A CA 1
ATOM 763 C C . ALA A 1 92 ? -18.090 8.553 4.568 1.00 92.31 92 ALA A C 1
ATOM 765 O O . ALA A 1 92 ? -17.339 8.062 5.404 1.00 92.31 92 ALA A O 1
ATOM 766 N N . LYS A 1 93 ? -19.321 8.060 4.367 1.00 93.38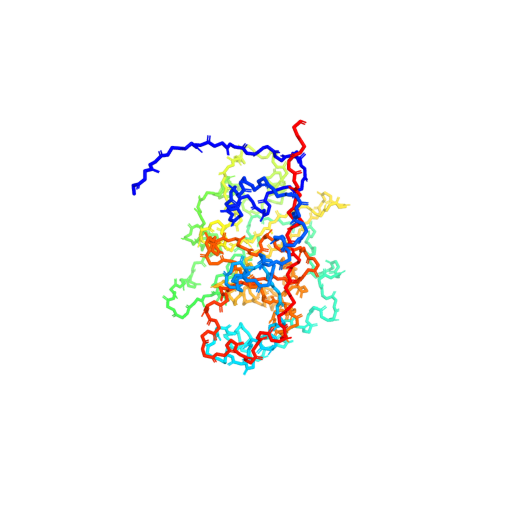 93 LYS A N 1
ATOM 767 C CA . LYS A 1 93 ? -19.894 6.958 5.173 1.00 93.38 93 LYS A CA 1
ATOM 768 C C . LYS A 1 93 ? -19.088 5.648 5.127 1.00 93.38 93 LYS A C 1
ATOM 770 O O . LYS A 1 93 ? -19.279 4.791 5.979 1.00 93.38 93 LYS A O 1
ATOM 775 N N . ASN A 1 94 ? -18.233 5.472 4.120 1.00 96.12 94 ASN A N 1
ATOM 776 C CA . ASN A 1 94 ? -17.435 4.264 3.930 1.00 96.12 94 ASN A CA 1
ATOM 777 C C . ASN A 1 94 ? -16.056 4.357 4.598 1.00 96.12 94 ASN A C 1
ATOM 779 O O . ASN A 1 94 ? -15.387 3.340 4.763 1.00 96.12 94 ASN A O 1
ATOM 783 N N . THR A 1 95 ? -15.597 5.562 4.940 1.00 95.31 95 THR A N 1
ATOM 784 C CA . THR A 1 95 ? -14.214 5.808 5.382 1.00 95.31 95 THR A CA 1
ATOM 785 C C . THR A 1 95 ? -14.121 6.569 6.703 1.00 95.31 95 THR A C 1
ATOM 787 O O . THR A 1 95 ? -13.093 6.477 7.372 1.00 95.31 95 THR A O 1
ATOM 790 N N . ILE A 1 96 ? -15.183 7.273 7.104 1.00 96.44 96 ILE A N 1
ATOM 791 C CA . ILE A 1 96 ? -15.239 8.080 8.324 1.00 96.44 96 ILE A CA 1
ATOM 792 C C . ILE A 1 96 ? -15.918 7.305 9.460 1.00 96.44 96 ILE A C 1
ATOM 794 O O . ILE A 1 96 ? -16.953 6.663 9.280 1.00 96.44 96 ILE A O 1
ATOM 798 N N . ARG A 1 97 ? -15.328 7.403 10.651 1.00 96.44 97 ARG A N 1
ATOM 799 C CA . ARG A 1 97 ? -15.854 6.944 11.940 1.00 96.44 97 ARG A CA 1
ATOM 800 C C . ARG A 1 97 ? -16.141 8.149 12.825 1.00 96.44 97 ARG A C 1
ATOM 802 O O . ARG A 1 97 ? -15.235 8.935 13.077 1.00 96.44 97 ARG A O 1
ATOM 809 N N . GLU A 1 98 ? -17.358 8.262 13.343 1.00 95.25 98 GLU A N 1
ATOM 810 C CA . GLU A 1 98 ? -17.727 9.383 14.221 1.00 95.25 98 GLU A CA 1
ATOM 811 C C . GLU A 1 98 ? -17.082 9.283 15.606 1.00 95.25 98 GLU A C 1
ATOM 813 O O . GLU A 1 98 ? -16.540 10.244 16.141 1.00 95.25 98 GLU A O 1
ATOM 818 N N . THR A 1 99 ? -17.080 8.079 16.171 1.00 95.81 99 THR A N 1
ATOM 819 C CA . THR A 1 99 ? -16.481 7.790 17.474 1.00 95.81 99 THR A CA 1
ATOM 820 C C . THR A 1 99 ? -15.596 6.562 17.386 1.00 95.81 99 THR A C 1
ATOM 822 O O . THR A 1 99 ? -15.896 5.625 16.639 1.00 95.81 99 THR A O 1
ATOM 825 N N . MET A 1 100 ? -14.537 6.537 18.190 1.00 97.75 100 MET A N 1
ATOM 826 C CA . MET A 1 100 ? -13.670 5.376 18.343 1.00 97.75 100 MET A CA 1
ATOM 827 C C . MET A 1 100 ? -13.191 5.243 19.785 1.00 97.75 100 MET A C 1
ATOM 829 O O . MET A 1 100 ? -12.911 6.231 20.461 1.00 97.75 100 MET A O 1
ATOM 833 N N . THR A 1 101 ? -13.069 4.000 20.225 1.00 98.56 101 THR A N 1
ATOM 834 C CA . THR A 1 101 ? -12.372 3.574 21.438 1.00 98.56 101 THR A CA 1
ATOM 835 C C . THR A 1 101 ? -11.128 2.763 21.060 1.00 98.56 101 THR A C 1
ATOM 837 O O . THR A 1 101 ? -10.973 2.335 19.912 1.00 98.56 101 THR A O 1
ATOM 840 N N . ALA A 1 102 ? -10.242 2.479 22.020 1.00 98.62 102 ALA A N 1
ATOM 841 C CA . ALA A 1 102 ? -9.105 1.596 21.744 1.00 98.62 102 ALA A CA 1
ATOM 842 C C . ALA A 1 102 ? -9.564 0.172 21.379 1.00 98.62 102 ALA A C 1
ATOM 844 O O . ALA A 1 102 ? -8.953 -0.469 20.528 1.00 98.62 102 ALA A O 1
ATOM 845 N N . ASN A 1 103 ? -10.658 -0.316 21.978 1.00 98.62 103 ASN A N 1
ATOM 846 C CA . ASN A 1 103 ? -11.241 -1.610 21.622 1.00 98.62 103 ASN A CA 1
ATOM 847 C C . ASN A 1 103 ? -11.769 -1.640 20.184 1.00 98.62 103 ASN A C 1
ATOM 849 O O . ASN A 1 103 ? -11.573 -2.651 19.514 1.00 98.62 103 ASN A O 1
ATOM 853 N N . ASP A 1 104 ? -12.348 -0.543 19.683 1.00 98.69 104 ASP A N 1
ATOM 854 C CA . ASP A 1 104 ? -12.731 -0.457 18.269 1.00 98.69 104 ASP A CA 1
ATOM 855 C C . ASP A 1 104 ? -11.506 -0.632 17.369 1.00 98.69 104 ASP A C 1
ATOM 857 O O . ASP A 1 104 ? -11.527 -1.453 16.455 1.00 98.69 104 ASP A O 1
ATOM 861 N N . TYR A 1 105 ? -10.412 0.085 17.655 1.00 98.75 105 TYR A N 1
ATOM 862 C CA . TYR A 1 105 ? -9.154 -0.065 16.917 1.00 98.75 105 TYR A CA 1
ATOM 863 C C . TYR A 1 105 ? -8.607 -1.500 16.986 1.00 98.75 105 TYR A C 1
ATOM 865 O O . TYR A 1 105 ? -8.222 -2.077 15.969 1.00 98.75 105 TYR A O 1
ATOM 873 N N . PHE A 1 106 ? -8.615 -2.117 18.166 1.00 98.75 106 PHE A N 1
ATOM 874 C CA . PHE A 1 106 ? -8.157 -3.494 18.324 1.00 98.75 106 PHE A CA 1
ATOM 875 C C . PHE A 1 106 ? -9.023 -4.507 17.563 1.00 98.75 106 PHE A C 1
ATOM 877 O O . PHE A 1 106 ? -8.494 -5.525 17.112 1.00 98.75 106 PHE A O 1
ATOM 884 N N . GLU A 1 107 ? -10.311 -4.233 17.351 1.00 98.69 107 GLU A N 1
ATOM 885 C CA . GLU A 1 107 ? -11.157 -5.066 16.495 1.00 98.69 107 GLU A CA 1
ATOM 886 C C . GLU A 1 107 ? -10.749 -4.971 15.017 1.00 98.69 107 GLU A C 1
ATOM 888 O O . GLU A 1 107 ? -10.639 -5.999 14.345 1.00 98.69 107 GLU A O 1
ATOM 893 N N . TYR A 1 108 ? -10.401 -3.778 14.517 1.00 98.81 108 TYR A N 1
ATOM 894 C CA . TYR A 1 108 ? -9.800 -3.664 13.182 1.00 98.81 108 TYR A CA 1
ATOM 895 C C . TYR A 1 108 ? -8.519 -4.494 13.066 1.00 98.81 108 TYR A C 1
ATOM 897 O O . TYR A 1 108 ? -8.354 -5.232 12.092 1.00 98.81 108 TYR A O 1
ATOM 905 N N . CYS A 1 109 ? -7.634 -4.410 14.065 1.00 98.69 109 CYS A N 1
ATOM 906 C CA . CYS A 1 109 ? -6.410 -5.208 14.111 1.00 98.69 109 CYS A CA 1
ATOM 907 C C . CYS A 1 109 ? -6.724 -6.706 14.023 1.00 98.69 109 CYS A C 1
ATOM 909 O O . CYS A 1 109 ? -6.129 -7.409 13.208 1.00 98.69 109 CYS A O 1
ATOM 911 N N . ARG A 1 110 ? -7.693 -7.199 14.809 1.00 98.62 110 ARG A N 1
ATOM 912 C CA . ARG A 1 110 ? -8.128 -8.605 14.788 1.00 98.62 110 ARG A CA 1
ATOM 913 C C . ARG A 1 110 ? -8.535 -9.044 13.386 1.00 98.62 110 ARG A C 1
ATOM 915 O O . ARG A 1 110 ? -8.032 -10.051 12.885 1.00 98.62 110 ARG A O 1
ATOM 922 N N . ILE A 1 111 ? -9.426 -8.289 12.747 1.00 98.81 111 ILE A N 1
ATOM 923 C CA . ILE A 1 111 ? -9.922 -8.608 11.406 1.00 98.81 111 ILE A CA 1
ATOM 924 C C . ILE A 1 111 ? -8.767 -8.594 10.397 1.00 98.81 111 ILE A C 1
ATOM 926 O O . ILE A 1 111 ? -8.640 -9.525 9.597 1.00 98.81 111 ILE A O 1
ATOM 930 N N . ALA A 1 112 ? -7.880 -7.598 10.481 1.00 98.50 112 ALA A N 1
ATOM 931 C CA . ALA A 1 112 ? -6.698 -7.502 9.633 1.00 98.50 112 ALA A CA 1
ATOM 932 C C . ALA A 1 112 ? -5.788 -8.734 9.784 1.00 98.50 112 ALA A C 1
ATOM 934 O O . ALA A 1 112 ? -5.467 -9.385 8.790 1.00 98.50 112 ALA A O 1
ATOM 935 N N . TYR A 1 113 ? -5.422 -9.132 11.004 1.00 98.25 113 TYR A N 1
ATOM 936 C CA . TYR A 1 113 ? -4.568 -10.307 11.224 1.00 98.25 113 TYR A CA 1
ATOM 937 C C . TYR A 1 113 ? -5.180 -11.595 10.673 1.00 98.25 113 TYR A C 1
ATOM 939 O O . TYR A 1 113 ? -4.484 -12.403 10.053 1.00 98.25 113 TYR A O 1
ATOM 947 N N . LEU A 1 114 ? -6.486 -11.785 10.865 1.00 98.06 114 LEU A N 1
ATOM 948 C CA . LEU A 1 114 ? -7.190 -12.968 10.379 1.00 98.06 114 LEU A CA 1
ATOM 949 C C . LEU A 1 114 ? -7.264 -13.006 8.847 1.00 98.06 114 LEU A C 1
ATOM 951 O O . LEU A 1 114 ? -7.065 -14.071 8.257 1.00 98.06 114 LEU A O 1
ATOM 955 N N . ALA A 1 115 ? -7.520 -11.865 8.205 1.00 97.75 115 ALA A N 1
ATOM 956 C CA . ALA A 1 115 ? -7.669 -11.772 6.756 1.00 97.75 115 ALA A CA 1
ATOM 957 C C . ALA A 1 115 ? -6.322 -11.745 6.007 1.00 97.75 115 ALA A C 1
ATOM 959 O O . ALA A 1 115 ? -6.203 -12.322 4.925 1.00 97.75 115 ALA A O 1
ATOM 960 N N . GLY A 1 116 ? -5.303 -11.101 6.582 1.00 95.56 116 GLY A N 1
ATOM 961 C CA . GLY A 1 116 ? -3.971 -10.904 6.002 1.00 95.56 116 GLY A CA 1
ATOM 962 C C . GLY A 1 116 ? -2.946 -11.995 6.326 1.00 95.56 116 GLY A C 1
ATOM 963 O O . GLY A 1 116 ? -1.773 -11.849 5.981 1.00 95.56 116 GLY A O 1
ATOM 964 N N . LYS A 1 117 ? -3.348 -13.077 7.000 1.00 93.94 117 LYS A N 1
ATOM 965 C CA . LYS A 1 117 ? -2.462 -14.191 7.362 1.00 93.94 117 LYS A CA 1
ATOM 966 C C . LYS A 1 117 ? -1.836 -14.85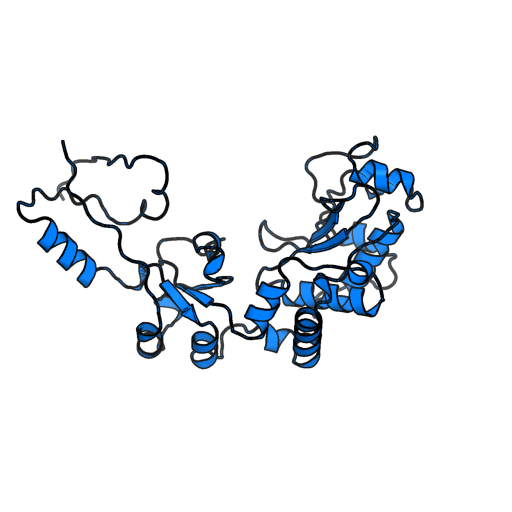2 6.124 1.00 93.94 117 LYS A C 1
ATOM 968 O O . LYS A 1 117 ? -2.538 -15.292 5.209 1.00 93.94 117 LYS A O 1
ATOM 973 N N . ARG A 1 118 ? -0.511 -15.039 6.141 1.00 90.12 118 ARG A N 1
ATOM 974 C CA . ARG A 1 118 ? 0.205 -15.847 5.135 1.00 90.12 118 ARG A CA 1
ATOM 975 C C . ARG A 1 118 ? 0.023 -17.350 5.383 1.00 90.12 118 ARG A C 1
ATOM 977 O O . ARG A 1 118 ? -0.217 -17.794 6.503 1.00 90.12 118 ARG A O 1
ATOM 984 N N . ARG A 1 119 ? 0.229 -18.173 4.345 1.00 86.12 119 ARG A N 1
ATOM 985 C CA . ARG A 1 119 ? 0.117 -19.647 4.434 1.00 86.12 119 ARG A CA 1
ATOM 986 C C . ARG A 1 119 ? 0.992 -20.256 5.540 1.00 86.12 119 ARG A C 1
ATOM 988 O O . ARG A 1 119 ? 0.551 -21.180 6.213 1.00 86.12 119 ARG A O 1
ATOM 995 N N . ASN A 1 120 ? 2.193 -19.713 5.734 1.00 88.00 120 ASN A N 1
ATOM 996 C CA . ASN A 1 120 ? 3.184 -20.224 6.688 1.00 88.00 120 ASN A CA 1
ATOM 997 C C . ASN A 1 120 ? 3.155 -19.488 8.038 1.00 88.00 120 ASN A C 1
ATOM 999 O O . ASN A 1 120 ? 4.027 -19.696 8.872 1.00 88.00 120 ASN A O 1
ATOM 1003 N N . GLU A 1 121 ? 2.185 -18.600 8.248 1.00 90.69 121 GLU A N 1
ATOM 1004 C CA . GLU A 1 121 ? 2.059 -17.804 9.464 1.00 90.69 121 GLU A CA 1
ATOM 1005 C C . GLU A 1 121 ? 1.014 -18.434 10.386 1.00 90.69 121 GLU A C 1
ATOM 1007 O O . GLU A 1 121 ? -0.077 -18.815 9.954 1.00 90.69 121 GLU A O 1
ATOM 1012 N N . HIS A 1 122 ? 1.328 -18.567 11.672 1.00 92.12 122 HIS A N 1
ATOM 1013 C CA . HIS A 1 122 ? 0.354 -18.989 12.670 1.00 92.12 122 HIS A CA 1
ATOM 1014 C C . HIS A 1 122 ? -0.255 -17.755 13.340 1.00 92.12 122 HIS A C 1
ATOM 1016 O O . HIS A 1 122 ? 0.470 -16.930 13.880 1.00 92.12 122 HIS A O 1
ATOM 1022 N N . ILE A 1 123 ? -1.584 -17.652 13.297 1.00 94.00 123 ILE A N 1
ATOM 1023 C CA . ILE A 1 123 ? -2.358 -16.632 14.007 1.00 94.00 123 ILE A CA 1
ATOM 1024 C C . ILE A 1 123 ? -3.303 -17.389 14.929 1.00 94.00 123 ILE A C 1
ATOM 1026 O O . ILE A 1 123 ? -4.098 -18.207 14.448 1.00 94.00 123 ILE A O 1
ATOM 1030 N N . ASP A 1 124 ? -3.185 -17.134 16.227 1.00 94.94 124 ASP A N 1
ATOM 1031 C CA . ASP A 1 124 ? -4.050 -17.718 17.240 1.00 94.94 124 ASP A CA 1
ATOM 1032 C C . ASP A 1 124 ? -5.396 -16.991 17.221 1.00 94.94 124 ASP A C 1
ATOM 1034 O O . ASP A 1 124 ? -5.516 -15.831 17.609 1.00 94.94 124 ASP A O 1
ATOM 1038 N N . LYS A 1 125 ? -6.425 -17.685 16.731 1.00 95.62 125 LYS A N 1
ATOM 1039 C CA . LYS A 1 125 ? -7.770 -17.127 16.542 1.00 95.62 125 LYS A CA 1
ATOM 1040 C C . LYS A 1 125 ? -8.534 -16.932 17.856 1.00 95.62 125 LYS A C 1
ATOM 1042 O O . LYS A 1 125 ? -9.587 -16.294 17.842 1.00 95.62 125 LYS A O 1
ATOM 1047 N N . THR A 1 126 ? -8.045 -17.514 18.953 1.00 97.12 126 THR A N 1
ATOM 1048 C CA . THR A 1 126 ? -8.681 -17.422 20.275 1.00 97.12 126 THR A CA 1
ATOM 1049 C C . THR A 1 126 ? -8.387 -16.091 20.965 1.00 97.12 126 THR A C 1
ATOM 1051 O O . THR A 1 126 ? -9.198 -15.642 21.770 1.00 97.12 126 THR A O 1
ATOM 1054 N N . LEU A 1 127 ? -7.304 -15.413 20.572 1.00 97.81 127 LEU A N 1
ATOM 1055 C CA . LEU A 1 127 ? -6.909 -14.115 21.111 1.00 97.81 127 LEU A CA 1
ATOM 1056 C C . LEU A 1 127 ? -7.907 -13.012 20.751 1.00 97.81 127 LEU A C 1
ATOM 1058 O O . LEU A 1 127 ? -8.356 -12.891 19.608 1.00 97.81 127 LEU A O 1
ATOM 1062 N N . THR A 1 128 ? -8.207 -12.146 21.712 1.00 97.88 128 THR A N 1
ATOM 1063 C CA . THR A 1 128 ? -8.908 -10.877 21.479 1.00 97.88 128 THR A CA 1
ATOM 1064 C C . THR A 1 128 ? -8.086 -9.956 20.572 1.00 97.88 128 THR A C 1
ATOM 1066 O O . THR A 1 128 ? -6.875 -10.123 20.419 1.00 97.88 128 THR A O 1
ATOM 1069 N N . GLY A 1 129 ? -8.713 -8.933 19.983 1.00 98.12 129 GLY A N 1
ATOM 1070 C CA . GLY A 1 129 ? -7.988 -7.980 19.135 1.00 98.12 129 GLY A CA 1
ATOM 1071 C C . GLY A 1 129 ? -6.838 -7.269 19.848 1.00 98.12 129 GLY A C 1
ATOM 1072 O O . GLY A 1 129 ? -5.776 -7.056 19.263 1.00 98.12 129 GLY A O 1
ATOM 1073 N N . ARG A 1 130 ? -7.007 -6.971 21.142 1.00 98.44 130 ARG A N 1
ATOM 1074 C CA . ARG A 1 130 ? -5.972 -6.333 21.964 1.00 98.44 130 ARG A CA 1
ATOM 1075 C C . ARG A 1 130 ? -4.789 -7.263 22.204 1.00 98.44 130 ARG A C 1
ATOM 1077 O O . ARG A 1 130 ? -3.642 -6.825 22.141 1.00 98.44 130 ARG A O 1
ATOM 1084 N N . GLU A 1 131 ? -5.058 -8.541 22.460 1.00 98.44 131 GLU A N 1
ATOM 1085 C CA . GLU A 1 131 ? -4.019 -9.563 22.611 1.00 98.44 131 GLU A CA 1
ATOM 1086 C C . GLU A 1 131 ? -3.288 -9.805 21.290 1.00 98.44 131 GLU A C 1
ATOM 1088 O O . GLU A 1 131 ? -2.061 -9.802 21.277 1.00 98.44 131 GLU A O 1
ATOM 1093 N N . MET A 1 132 ? -4.011 -9.904 20.168 1.00 98.25 132 MET A N 1
ATOM 1094 C CA . MET A 1 132 ? -3.394 -10.005 18.843 1.00 98.25 132 MET A CA 1
ATOM 1095 C C . MET A 1 132 ? -2.506 -8.796 18.538 1.00 98.25 132 MET A C 1
ATOM 1097 O O . MET A 1 132 ? -1.375 -8.968 18.093 1.00 98.25 132 MET A O 1
ATOM 1101 N N . TYR A 1 133 ? -2.975 -7.575 18.817 1.00 98.44 133 TYR A N 1
ATOM 1102 C CA . TYR A 1 133 ? -2.166 -6.368 18.655 1.00 98.44 133 TYR A CA 1
ATOM 1103 C C . TYR A 1 133 ? -0.896 -6.429 19.512 1.00 98.44 133 TYR A C 1
ATOM 1105 O O . TYR A 1 133 ? 0.199 -6.226 18.997 1.00 98.44 133 TYR A O 1
ATOM 1113 N N . LYS A 1 134 ? -1.011 -6.798 20.792 1.00 97.69 134 LYS A N 1
ATOM 1114 C CA . LYS A 1 134 ? 0.147 -6.955 21.684 1.00 97.69 134 LYS A CA 1
ATOM 1115 C C . LYS A 1 134 ? 1.143 -8.013 21.186 1.00 97.69 134 LYS A C 1
ATOM 1117 O O . LYS A 1 134 ? 2.344 -7.841 21.375 1.00 97.69 134 LYS A O 1
ATOM 1122 N N . CYS A 1 135 ? 0.661 -9.097 20.578 1.00 96.31 135 CYS A N 1
ATOM 1123 C CA . CYS A 1 135 ? 1.493 -10.199 20.094 1.00 96.31 135 CYS A CA 1
ATOM 1124 C C . CYS A 1 135 ? 2.171 -9.921 18.746 1.00 96.31 135 CYS A C 1
ATOM 1126 O O . CYS A 1 135 ? 3.306 -10.353 18.548 1.00 96.31 135 CYS A O 1
ATOM 1128 N N . TYR A 1 136 ? 1.478 -9.264 17.814 1.00 95.75 136 TYR A N 1
ATOM 1129 C CA . TYR A 1 136 ? 1.885 -9.221 16.404 1.00 95.75 136 TYR A CA 1
ATOM 1130 C C . TYR A 1 136 ? 2.357 -7.845 15.921 1.00 95.75 136 TYR A C 1
ATOM 1132 O O . TYR A 1 136 ? 3.121 -7.785 14.953 1.00 95.75 136 TYR A O 1
ATOM 1140 N N . ALA A 1 137 ? 1.965 -6.762 16.599 1.00 96.62 137 ALA A N 1
ATOM 1141 C CA . ALA A 1 137 ? 2.388 -5.416 16.236 1.00 96.62 137 ALA A CA 1
ATOM 1142 C C . ALA A 1 137 ? 3.874 -5.165 16.548 1.00 96.62 137 ALA A C 1
ATOM 1144 O O . ALA A 1 137 ? 4.589 -5.962 17.172 1.00 96.62 137 ALA A O 1
ATOM 1145 N N . ASP A 1 138 ? 4.352 -3.993 16.148 1.00 95.56 138 ASP A N 1
ATOM 1146 C CA . ASP A 1 138 ? 5.705 -3.528 16.430 1.00 95.56 138 ASP A CA 1
ATOM 1147 C C . ASP A 1 138 ? 6.014 -3.347 17.934 1.00 95.56 138 ASP A C 1
ATOM 1149 O O . ASP A 1 138 ? 7.168 -3.345 18.366 1.00 95.56 138 ASP A O 1
ATOM 1153 N N . GLY A 1 139 ? 4.995 -3.262 18.783 1.00 94.62 139 GLY A N 1
ATOM 1154 C CA . GLY A 1 139 ? 5.167 -3.219 20.235 1.00 94.62 139 GLY A CA 1
ATOM 1155 C C . GLY A 1 139 ? 5.653 -1.872 20.779 1.00 94.62 139 GLY A C 1
ATOM 1156 O O . GLY A 1 139 ? 5.568 -1.658 21.984 1.00 94.62 139 GLY A O 1
ATOM 1157 N N . ARG A 1 140 ? 6.068 -0.914 19.937 1.00 95.69 140 ARG A N 1
ATOM 1158 C CA . ARG A 1 140 ? 6.253 0.491 20.340 1.00 95.69 140 ARG A CA 1
ATOM 1159 C C . ARG A 1 140 ? 4.903 1.222 20.302 1.00 95.69 140 ARG A C 1
ATOM 1161 O O . ARG A 1 140 ? 4.701 2.122 19.497 1.00 95.69 140 ARG A O 1
ATOM 1168 N N . HIS A 1 141 ? 3.976 0.814 21.171 1.00 96.06 141 HIS A N 1
ATOM 1169 C CA . HIS A 1 141 ? 2.566 1.241 21.168 1.00 96.06 141 HIS A CA 1
ATOM 1170 C C . HIS A 1 141 ? 2.291 2.626 21.778 1.00 96.06 141 HIS A C 1
ATOM 1172 O O . HIS A 1 141 ? 1.136 3.034 21.835 1.00 96.06 141 HIS A O 1
ATOM 1178 N N . GLU A 1 142 ? 3.309 3.336 22.270 1.00 96.56 142 GLU A N 1
ATOM 1179 C CA . GLU A 1 142 ? 3.204 4.731 22.739 1.00 96.56 142 GLU A CA 1
ATOM 1180 C C . GLU A 1 142 ? 2.052 5.008 23.728 1.00 96.56 142 GLU A C 1
ATOM 1182 O O . GLU A 1 142 ? 1.344 6.011 23.623 1.00 96.56 142 GLU A O 1
ATOM 1187 N N . GLY A 1 143 ? 1.814 4.107 24.683 1.00 97.12 143 GLY A N 1
ATOM 1188 C CA . GLY A 1 143 ? 0.740 4.288 25.665 1.00 97.12 143 GLY A CA 1
ATOM 1189 C C . GLY A 1 143 ? -0.634 3.742 25.259 1.00 97.12 143 GLY A C 1
ATOM 1190 O O . GLY A 1 143 ? -1.556 3.785 26.070 1.00 97.12 143 GLY A O 1
ATOM 1191 N N . LEU A 1 144 ? -0.807 3.240 24.027 1.00 97.94 144 LEU A N 1
ATOM 1192 C CA . LEU A 1 144 ? -2.114 2.779 23.531 1.00 97.94 144 LEU A CA 1
ATOM 1193 C C . LEU A 1 144 ? -2.662 1.571 24.307 1.00 97.94 144 LEU A C 1
ATOM 1195 O O . LEU A 1 144 ? -3.871 1.392 24.419 1.00 97.94 144 LEU A O 1
ATOM 1199 N N . LEU A 1 145 ? -1.783 0.726 24.854 1.00 97.88 145 LEU A N 1
ATOM 1200 C CA . LEU A 1 145 ? -2.179 -0.410 25.688 1.00 97.88 145 LEU A CA 1
ATOM 1201 C C . LEU A 1 145 ? -2.438 -0.006 27.144 1.00 97.88 145 LEU A C 1
ATOM 1203 O O . LEU A 1 145 ? -2.842 -0.856 27.932 1.00 97.88 145 LEU A O 1
ATOM 1207 N N . GLU A 1 146 ? -2.227 1.254 27.509 1.00 97.88 146 GLU A N 1
ATOM 1208 C CA . GLU A 1 146 ? -2.324 1.761 28.877 1.00 97.88 146 GLU A CA 1
ATOM 1209 C C . GLU A 1 146 ? -3.569 2.625 29.105 1.00 97.88 146 GLU A C 1
ATOM 1211 O O . GLU A 1 146 ? -3.890 2.912 30.258 1.00 97.88 146 GLU A O 1
ATOM 1216 N N . ILE A 1 147 ? -4.262 3.034 28.038 1.00 98.12 147 ILE A N 1
ATOM 1217 C CA . ILE A 1 147 ? -5.522 3.781 28.129 1.00 98.12 147 ILE A CA 1
ATOM 1218 C C . ILE A 1 147 ? -6.707 2.853 28.433 1.00 98.12 147 ILE A C 1
ATOM 1220 O O . ILE A 1 147 ? -6.674 1.644 28.164 1.00 98.12 147 ILE A O 1
ATOM 1224 N N . ASN A 1 148 ? -7.778 3.419 28.986 1.00 98.25 148 ASN A N 1
ATOM 1225 C CA . ASN A 1 148 ? -9.051 2.743 29.166 1.00 98.25 148 ASN A CA 1
ATOM 1226 C C . ASN A 1 148 ? -9.624 2.363 27.794 1.00 98.25 148 ASN A C 1
ATOM 1228 O O . ASN A 1 148 ? -9.994 3.235 27.003 1.00 98.25 148 ASN A O 1
ATOM 1232 N N . PRO A 1 149 ? -9.757 1.061 27.502 1.00 97.69 149 PRO A N 1
ATOM 1233 C CA . PRO A 1 149 ? -10.042 0.610 26.152 1.00 97.69 149 PRO A CA 1
ATOM 1234 C C . PRO A 1 149 ? -11.463 0.910 25.675 1.00 97.69 149 PRO A C 1
ATOM 1236 O O . PRO A 1 149 ? -11.702 0.835 24.476 1.00 97.69 149 PRO A O 1
ATOM 1239 N N . ASN A 1 150 ? -12.385 1.238 26.585 1.00 98.44 150 ASN A N 1
ATOM 1240 C CA . ASN A 1 150 ? -13.779 1.560 26.270 1.00 98.44 150 ASN A CA 1
ATOM 1241 C C . ASN A 1 150 ? -14.068 3.071 26.321 1.00 98.44 150 ASN A C 1
ATOM 1243 O O . ASN A 1 150 ? -15.206 3.481 26.109 1.00 98.44 150 ASN A O 1
ATOM 1247 N N . SER A 1 151 ? -13.073 3.905 26.644 1.00 98.38 151 SER A N 1
ATOM 1248 C CA . SER A 1 151 ? -13.261 5.352 26.763 1.00 98.38 151 SER A CA 1
ATOM 1249 C C . SER A 1 151 ? -13.031 6.037 25.419 1.00 98.38 151 SER A C 1
ATOM 1251 O O . SER A 1 151 ? -11.915 6.050 24.901 1.00 98.38 151 SER A O 1
ATOM 1253 N N . ILE A 1 152 ? -14.092 6.637 24.871 1.00 97.94 152 ILE A N 1
ATOM 1254 C CA . ILE A 1 152 ? -14.013 7.467 23.658 1.00 97.94 152 ILE A CA 1
ATOM 1255 C C . ILE A 1 152 ? -13.102 8.674 23.916 1.00 97.94 152 ILE A C 1
ATOM 1257 O O . ILE A 1 152 ? -12.255 9.000 23.088 1.00 97.94 152 ILE A O 1
ATOM 1261 N N . THR A 1 153 ? -13.237 9.305 25.086 1.00 97.88 153 THR A N 1
ATOM 1262 C CA . THR A 1 153 ? -12.448 10.482 25.466 1.00 97.88 153 THR A CA 1
ATOM 1263 C C . THR A 1 153 ? -10.965 10.156 25.588 1.00 97.88 153 THR A C 1
ATOM 1265 O O . THR A 1 153 ? -10.150 10.884 25.038 1.00 97.88 153 THR A O 1
ATOM 1268 N N . GLU A 1 154 ? -10.594 9.046 26.238 1.00 97.94 154 GLU A N 1
ATOM 1269 C CA . GLU A 1 154 ? -9.169 8.701 26.361 1.00 97.94 154 GLU A CA 1
ATOM 1270 C C . GLU A 1 154 ? -8.542 8.362 25.009 1.00 97.94 154 GLU A C 1
ATOM 1272 O O . GLU A 1 154 ? -7.400 8.742 24.760 1.00 97.94 154 GLU A O 1
ATOM 1277 N N . PHE A 1 155 ? -9.279 7.688 24.119 1.00 98.12 155 PHE A N 1
ATOM 1278 C CA . PHE A 1 155 ? -8.790 7.418 22.768 1.00 98.12 155 PHE A CA 1
ATOM 1279 C C . PHE A 1 155 ? -8.628 8.713 21.961 1.00 98.12 155 PHE A C 1
ATOM 1281 O O . PHE A 1 155 ? -7.587 8.914 21.341 1.00 98.12 155 PHE A O 1
ATOM 1288 N N . ALA A 1 156 ? -9.609 9.620 22.014 1.00 97.50 156 ALA A N 1
ATOM 1289 C CA . ALA A 1 156 ? -9.536 10.928 21.364 1.00 97.50 156 ALA A CA 1
ATOM 1290 C C . ALA A 1 156 ? -8.364 11.775 21.888 1.00 97.50 156 ALA A C 1
ATOM 1292 O O . ALA A 1 156 ? -7.588 12.300 21.092 1.00 97.50 156 ALA A O 1
ATOM 1293 N N . ASP A 1 157 ? -8.189 11.859 23.208 1.00 97.31 157 ASP A N 1
ATOM 1294 C CA . ASP A 1 157 ? -7.068 12.576 23.820 1.00 97.31 157 ASP A CA 1
ATOM 1295 C C . ASP A 1 157 ? -5.723 11.934 23.469 1.00 97.31 157 ASP A C 1
ATOM 1297 O O . ASP A 1 157 ? -4.719 12.634 23.344 1.00 97.31 157 ASP A O 1
ATOM 1301 N N . TRP A 1 158 ? -5.670 10.610 23.309 1.00 97.56 158 TRP A N 1
ATOM 1302 C CA . TRP A 1 158 ? -4.453 9.916 22.896 1.00 97.56 158 TRP A CA 1
ATOM 1303 C C . TRP A 1 158 ? -4.117 10.199 21.424 1.00 97.56 158 TRP A C 1
ATOM 1305 O O . TRP A 1 158 ? -2.959 10.481 21.125 1.00 97.56 158 TRP A O 1
ATOM 1315 N N . ILE A 1 159 ? -5.113 10.205 20.528 1.00 96.38 159 ILE A N 1
ATOM 1316 C CA . ILE A 1 159 ? -4.954 10.589 19.111 1.00 96.38 159 ILE A CA 1
ATOM 1317 C C . ILE A 1 159 ? -4.484 12.040 18.975 1.00 96.38 159 ILE A C 1
ATOM 1319 O O . ILE A 1 159 ? -3.638 12.340 18.137 1.00 96.38 159 ILE A O 1
ATOM 1323 N N . ASP A 1 160 ? -5.011 12.932 19.810 1.00 95.06 160 ASP A N 1
ATOM 1324 C CA . ASP A 1 160 ? -4.716 14.364 19.770 1.00 95.06 160 ASP A CA 1
ATOM 1325 C C . ASP A 1 160 ? -3.429 14.748 20.541 1.00 95.06 160 ASP A C 1
ATOM 1327 O O . ASP A 1 160 ? -3.185 15.931 20.782 1.00 95.06 160 ASP A O 1
ATOM 1331 N N . ASP A 1 161 ? -2.622 13.772 20.974 1.00 95.00 161 ASP A N 1
ATOM 1332 C CA . ASP A 1 161 ? -1.414 13.957 21.793 1.00 95.00 161 ASP A CA 1
ATOM 1333 C C . ASP A 1 161 ? -1.628 14.691 23.143 1.00 95.00 161 ASP A C 1
ATOM 1335 O O . ASP A 1 161 ? -0.705 15.293 23.696 1.00 95.00 161 ASP A O 1
ATOM 1339 N N . LYS A 1 162 ? -2.837 14.631 23.712 1.00 96.25 162 LYS A N 1
ATOM 1340 C CA . LYS A 1 162 ? -3.210 15.251 25.002 1.00 96.25 162 LYS A CA 1
ATOM 1341 C C . LYS A 1 162 ? -3.139 14.282 26.184 1.00 96.25 162 LYS A C 1
ATOM 1343 O O . LYS A 1 162 ? -3.020 14.712 27.330 1.00 96.25 162 LYS A O 1
ATOM 1348 N N . HIS A 1 163 ? -3.232 12.977 25.929 1.00 97.31 163 HIS A N 1
ATOM 1349 C CA . HIS A 1 163 ? -3.310 11.972 26.987 1.00 97.31 163 HIS A CA 1
ATOM 1350 C C . HIS A 1 163 ? -1.953 11.751 27.691 1.00 97.31 163 HIS A C 1
ATOM 1352 O O . HIS A 1 163 ? -0.949 11.538 27.015 1.00 97.31 163 HIS A O 1
ATOM 1358 N N . PRO A 1 164 ? -1.877 11.666 29.036 1.00 96.56 164 PRO A N 1
ATOM 1359 C CA . PRO A 1 164 ? -0.607 11.549 29.772 1.00 96.56 164 PRO A CA 1
ATOM 1360 C C . PRO A 1 164 ? 0.173 10.252 29.512 1.00 96.56 164 PRO A C 1
ATOM 1362 O O . PRO A 1 164 ? 1.364 10.173 29.805 1.00 96.56 164 PRO A O 1
ATOM 1365 N N . LYS A 1 165 ? -0.491 9.207 29.002 1.00 96.19 165 LYS A N 1
ATOM 1366 C CA . LYS A 1 165 ? 0.174 7.955 28.592 1.00 96.19 165 LYS A CA 1
ATOM 1367 C C . LYS A 1 165 ? 0.798 8.037 27.203 1.00 96.19 165 LYS A C 1
ATOM 1369 O O . LYS A 1 165 ? 1.620 7.186 26.880 1.00 96.19 165 LYS A O 1
ATOM 1374 N N . ARG A 1 166 ? 0.406 9.021 26.392 1.00 95.94 166 ARG A N 1
ATOM 1375 C CA . ARG A 1 166 ? 0.926 9.198 25.042 1.00 95.94 166 ARG A CA 1
ATOM 1376 C C . ARG A 1 166 ? 2.408 9.560 25.112 1.00 95.94 166 ARG A C 1
ATOM 1378 O O . ARG A 1 166 ? 2.791 10.513 25.786 1.00 95.94 166 ARG A O 1
ATOM 1385 N N . SER A 1 167 ? 3.234 8.807 24.397 1.00 93.44 167 SER A N 1
ATOM 1386 C CA . SER A 1 167 ? 4.641 9.142 24.169 1.00 93.44 167 SER A CA 1
ATOM 1387 C C . SER A 1 167 ? 4.908 9.374 22.681 1.00 93.44 167 SER A C 1
ATOM 1389 O O . SER A 1 167 ? 4.023 9.174 21.852 1.00 93.44 167 SER A O 1
ATOM 1391 N N . ARG A 1 168 ? 6.114 9.853 22.353 1.00 89.38 168 ARG A N 1
ATOM 1392 C CA . ARG A 1 168 ? 6.567 10.095 20.975 1.00 89.38 168 ARG A CA 1
ATOM 1393 C C . ARG A 1 168 ? 7.712 9.151 20.601 1.00 89.38 168 ARG A C 1
ATOM 1395 O O . ARG A 1 168 ? 8.544 8.835 21.451 1.00 89.38 168 ARG A O 1
AT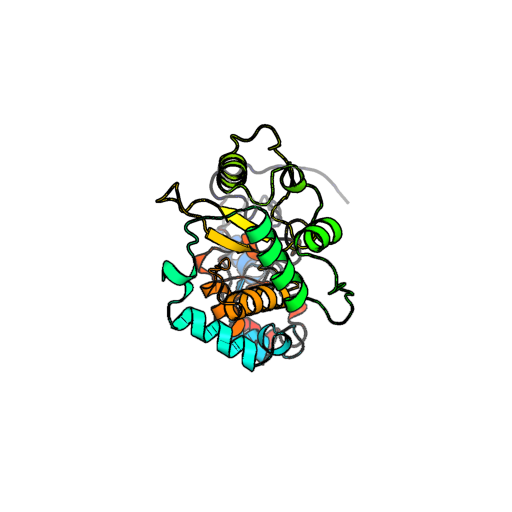OM 1402 N N . GLY A 1 169 ? 7.808 8.801 19.319 1.00 86.38 169 GLY A N 1
ATOM 1403 C CA . GLY A 1 169 ? 8.919 8.042 18.728 1.00 86.38 169 GLY A CA 1
ATOM 1404 C C . GLY A 1 169 ? 8.688 6.530 18.586 1.00 86.38 169 GLY A C 1
ATOM 1405 O O . GLY A 1 169 ? 9.626 5.792 18.282 1.00 86.38 169 GLY A O 1
ATOM 1406 N N . GLY A 1 170 ? 7.469 6.056 18.822 1.00 91.38 170 GLY A N 1
ATOM 1407 C CA . GLY A 1 170 ? 7.029 4.690 18.557 1.00 91.38 170 GLY A CA 1
ATOM 1408 C C . GLY A 1 170 ? 6.273 4.535 17.235 1.00 91.38 170 GLY A C 1
ATOM 1409 O O . GLY A 1 170 ? 6.285 5.422 16.389 1.00 91.38 170 GLY A O 1
ATOM 1410 N N . HIS A 1 171 ? 5.665 3.361 17.052 1.00 94.38 171 HIS A N 1
ATOM 1411 C CA . HIS A 1 171 ? 4.965 2.951 15.827 1.00 94.38 171 HIS A CA 1
ATOM 1412 C C . HIS A 1 171 ? 3.658 2.225 16.198 1.00 94.38 171 HIS A C 1
ATOM 1414 O O . HIS A 1 171 ? 3.509 1.030 15.947 1.00 94.38 171 HIS A O 1
ATOM 1420 N N . PRO A 1 172 ? 2.701 2.914 16.847 1.00 96.44 172 PRO A N 1
ATOM 1421 C CA . PRO A 1 172 ? 1.466 2.297 17.343 1.00 96.44 172 PRO A CA 1
ATOM 1422 C C . PRO A 1 172 ? 0.547 1.787 16.224 1.00 96.44 172 PRO A C 1
ATOM 1424 O O . PRO A 1 172 ? -0.346 0.973 16.458 1.00 96.44 172 PRO A O 1
ATOM 1427 N N . TRP A 1 173 ? 0.765 2.262 15.001 1.00 97.44 173 TRP A N 1
ATOM 1428 C CA . TRP A 1 173 ? 0.009 1.853 13.827 1.00 97.44 173 TRP A CA 1
ATOM 1429 C C . TRP A 1 173 ? 0.644 0.676 13.092 1.00 97.44 173 TRP A C 1
ATOM 1431 O O . TRP A 1 173 ? -0.056 0.027 12.324 1.00 97.44 173 TRP A O 1
ATOM 1441 N N . GLU A 1 174 ? 1.914 0.346 13.360 1.00 97.31 174 GLU A N 1
ATOM 1442 C CA . GLU A 1 174 ? 2.629 -0.749 12.697 1.00 97.31 174 GLU A CA 1
ATOM 1443 C C . GLU A 1 174 ? 2.134 -2.101 13.228 1.00 97.31 174 GLU A C 1
ATOM 1445 O O . GLU A 1 174 ? 2.705 -2.712 14.137 1.00 97.31 174 GLU A O 1
ATOM 1450 N N . ILE A 1 175 ? 1.025 -2.573 12.658 1.00 97.06 175 ILE A N 1
ATOM 1451 C CA . ILE A 1 175 ? 0.394 -3.842 13.024 1.00 97.06 175 ILE A CA 1
ATOM 1452 C C . ILE A 1 175 ? 1.167 -5.037 12.469 1.00 97.06 175 ILE A C 1
ATOM 1454 O O . ILE A 1 175 ? 1.082 -6.128 13.017 1.00 97.06 175 ILE A O 1
ATOM 1458 N N . LYS A 1 176 ? 1.964 -4.862 11.410 1.00 94.19 176 LYS A N 1
ATOM 1459 C CA . LYS A 1 176 ? 2.855 -5.921 10.926 1.00 94.19 176 LYS A CA 1
ATOM 1460 C C . LYS A 1 176 ? 4.264 -5.399 10.752 1.00 94.19 176 LYS A C 1
ATOM 1462 O O . LYS A 1 176 ? 4.520 -4.599 9.853 1.00 94.19 176 LYS A O 1
ATOM 1467 N N . ARG A 1 177 ? 5.174 -5.946 11.564 1.00 89.81 177 ARG A N 1
ATOM 1468 C CA . ARG A 1 177 ? 6.586 -5.569 11.541 1.00 89.81 177 ARG A CA 1
ATOM 1469 C C . ARG A 1 177 ? 7.207 -5.705 10.157 1.00 89.81 177 ARG A C 1
ATOM 1471 O O . ARG A 1 177 ? 7.023 -6.721 9.472 1.00 89.81 177 ARG A O 1
ATOM 1478 N N . GLY A 1 178 ? 8.013 -4.721 9.790 1.00 86.94 178 GLY A N 1
ATOM 1479 C CA . GLY A 1 178 ? 8.830 -4.764 8.586 1.00 86.94 178 GLY A CA 1
ATOM 1480 C C . GLY A 1 178 ? 10.014 -3.810 8.644 1.00 86.94 178 GLY A C 1
ATOM 1481 O O . GLY A 1 178 ? 10.234 -3.102 9.618 1.00 86.94 178 GLY A O 1
ATOM 1482 N N . GLY A 1 179 ? 10.811 -3.798 7.578 1.00 83.88 179 GLY A N 1
ATOM 1483 C CA . GLY A 1 179 ? 11.761 -2.709 7.366 1.00 83.88 179 GLY A CA 1
ATOM 1484 C C . GLY A 1 179 ? 11.027 -1.412 7.017 1.00 83.88 179 GLY A C 1
ATOM 1485 O O . GLY A 1 179 ? 9.812 -1.403 6.814 1.00 83.88 179 GLY A O 1
ATOM 1486 N N . ASN A 1 180 ? 11.771 -0.324 6.828 1.00 79.25 180 ASN A N 1
ATOM 1487 C CA . ASN A 1 180 ? 11.213 1.011 6.562 1.00 79.25 180 ASN A CA 1
ATOM 1488 C C . ASN A 1 180 ? 10.323 1.129 5.302 1.00 79.25 180 ASN A C 1
ATOM 1490 O O . ASN A 1 180 ? 9.827 2.213 5.017 1.00 79.25 180 ASN A O 1
ATOM 1494 N N . THR A 1 181 ? 10.199 0.078 4.491 1.00 79.44 181 THR A N 1
ATOM 1495 C CA . THR A 1 181 ? 9.351 0.016 3.288 1.00 79.44 181 THR A CA 1
ATOM 1496 C C . THR A 1 181 ? 8.453 -1.224 3.250 1.00 79.44 181 THR A C 1
ATOM 1498 O O . THR A 1 181 ? 7.702 -1.408 2.298 1.00 79.44 181 THR A O 1
ATOM 1501 N N . THR A 1 182 ? 8.535 -2.114 4.243 1.00 87.81 182 THR A N 1
ATOM 1502 C CA . THR A 1 182 ? 7.864 -3.431 4.222 1.00 87.81 182 THR A CA 1
ATOM 1503 C C . THR A 1 182 ? 6.995 -3.695 5.447 1.00 87.81 182 THR A C 1
ATOM 1505 O O . THR A 1 182 ? 6.499 -4.812 5.609 1.00 87.81 182 THR A O 1
ATOM 1508 N N . HIS A 1 183 ? 6.802 -2.697 6.304 1.00 93.06 183 HIS A N 1
ATOM 1509 C CA . HIS A 1 183 ? 5.792 -2.746 7.351 1.00 93.06 183 HIS A CA 1
ATOM 1510 C C . HIS A 1 183 ? 4.383 -2.551 6.768 1.00 93.06 183 HIS A C 1
ATOM 1512 O O . HIS A 1 183 ? 4.223 -2.097 5.629 1.00 93.06 183 HIS A O 1
ATOM 1518 N N . ILE A 1 184 ? 3.371 -2.956 7.535 1.00 97.06 184 ILE A N 1
ATOM 1519 C CA . ILE A 1 184 ? 1.965 -2.642 7.261 1.00 97.06 184 ILE A CA 1
ATOM 152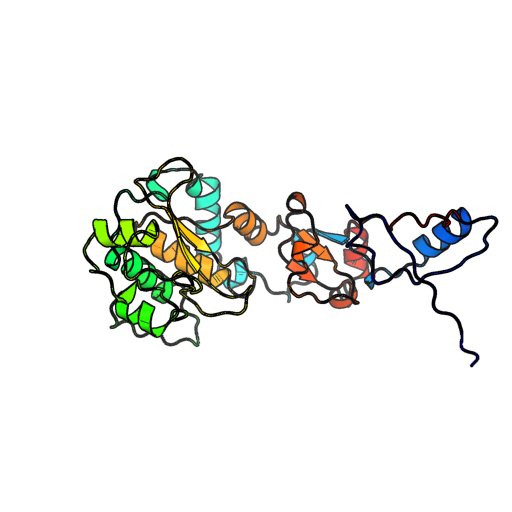0 C C . ILE A 1 184 ? 1.438 -1.865 8.458 1.00 97.06 184 ILE A C 1
ATOM 1522 O O . ILE A 1 184 ? 1.479 -2.368 9.585 1.00 97.06 184 ILE A O 1
ATOM 1526 N N . ASP A 1 185 ? 0.911 -0.680 8.178 1.00 97.50 185 ASP A N 1
ATOM 1527 C CA . ASP A 1 185 ? 0.307 0.191 9.171 1.00 97.50 185 ASP A CA 1
ATOM 1528 C C . ASP A 1 185 ? -1.212 0.170 9.060 1.00 97.50 185 ASP A C 1
ATOM 1530 O O . ASP A 1 185 ? -1.771 0.207 7.965 1.00 97.50 185 ASP A O 1
ATOM 1534 N N . LEU A 1 186 ? -1.889 0.193 10.198 1.00 98.50 186 LEU A N 1
ATOM 1535 C CA . LEU A 1 186 ? -3.303 0.509 10.306 1.00 98.50 186 LEU A CA 1
ATOM 1536 C C . LEU A 1 186 ? -3.416 1.854 11.022 1.00 98.50 186 LEU A C 1
ATOM 1538 O O . LEU A 1 186 ? -3.527 1.928 12.241 1.00 98.50 186 LEU A O 1
ATOM 1542 N N . ASN A 1 187 ? -3.316 2.928 10.251 1.00 97.44 187 ASN A N 1
ATOM 1543 C CA . ASN A 1 187 ? -3.277 4.283 10.779 1.00 97.44 187 ASN A CA 1
ATOM 1544 C C . ASN A 1 187 ? -4.663 4.733 11.230 1.00 97.44 187 ASN A C 1
ATOM 1546 O O . ASN A 1 187 ? -5.654 4.459 10.550 1.00 97.44 187 ASN A O 1
ATOM 1550 N N . VAL A 1 188 ? -4.709 5.501 12.318 1.00 97.62 188 VAL A N 1
ATOM 1551 C CA . VAL A 1 188 ? -5.889 6.268 12.725 1.00 97.62 188 VAL A CA 1
ATOM 1552 C C . VAL A 1 188 ? -5.509 7.738 12.818 1.00 97.62 188 VAL A C 1
ATOM 1554 O O . VAL A 1 188 ? -4.516 8.086 13.453 1.00 97.62 188 VAL A O 1
ATOM 1557 N N . PHE A 1 189 ? -6.282 8.607 12.171 1.00 95.38 189 PHE A N 1
ATOM 1558 C CA . PHE A 1 189 ? -6.038 10.050 12.176 1.00 95.38 189 PHE A CA 1
ATOM 1559 C C . PHE A 1 189 ? -7.332 10.853 12.015 1.00 95.38 189 PHE A C 1
ATOM 1561 O O . PHE A 1 189 ? -8.366 10.328 11.597 1.00 95.38 189 PHE A O 1
ATOM 1568 N N . ARG A 1 190 ? -7.261 12.145 12.347 1.00 95.25 190 ARG A N 1
ATOM 1569 C CA . ARG A 1 190 ? -8.334 13.119 12.113 1.00 95.25 190 ARG A CA 1
ATOM 1570 C C . ARG A 1 190 ? -8.370 13.529 10.634 1.00 95.25 190 ARG A C 1
ATOM 1572 O O . ARG A 1 190 ? -7.303 13.825 10.088 1.00 95.25 190 ARG A O 1
ATOM 1579 N N . PRO A 1 191 ? -9.539 13.581 9.970 1.00 92.62 191 PRO A N 1
ATOM 1580 C CA . PRO A 1 191 ? -9.650 14.226 8.663 1.00 92.62 191 PRO A CA 1
ATOM 1581 C C . PRO A 1 191 ? -9.092 15.660 8.695 1.00 92.62 191 PRO A C 1
ATOM 1583 O O . PRO A 1 191 ? -9.245 16.375 9.677 1.00 92.62 191 PRO A O 1
ATOM 1586 N N . SER A 1 192 ? -8.483 16.138 7.609 1.00 88.31 192 SER A N 1
ATOM 1587 C CA . SER A 1 192 ? -7.904 17.497 7.580 1.00 88.31 192 SER A CA 1
ATOM 1588 C C . SER A 1 192 ? -8.936 18.621 7.744 1.00 88.31 192 SER A C 1
ATOM 1590 O O . SER A 1 192 ? -8.585 19.735 8.124 1.00 88.31 192 SER A O 1
ATOM 1592 N N . TYR A 1 193 ? -10.201 18.332 7.447 1.00 87.38 193 TYR A N 1
ATOM 1593 C CA . TYR A 1 193 ? -11.328 19.259 7.513 1.00 87.38 193 TYR A CA 1
ATOM 1594 C C . TYR A 1 193 ? -12.184 19.088 8.777 1.00 87.38 193 TYR A C 1
ATOM 1596 O O . TYR A 1 193 ? -13.188 19.784 8.914 1.00 87.38 193 TYR A O 1
ATOM 1604 N N . ASP A 1 194 ? -11.830 18.165 9.678 1.00 88.00 194 ASP A N 1
ATOM 1605 C CA . ASP A 1 194 ? -12.633 17.849 10.858 1.00 88.00 194 ASP A CA 1
ATOM 1606 C C . ASP A 1 194 ? -11.794 17.248 11.998 1.00 88.00 194 ASP A C 1
ATOM 1608 O O . ASP A 1 194 ? -11.056 16.284 11.817 1.00 88.00 194 ASP A O 1
ATOM 1612 N N . ASN A 1 195 ? -11.941 17.798 13.202 1.00 87.06 195 ASN A N 1
ATOM 1613 C CA . ASN A 1 195 ? -11.237 17.351 14.403 1.00 87.06 195 ASN A CA 1
ATOM 1614 C C . ASN A 1 195 ? -12.065 16.412 15.298 1.00 87.06 195 ASN A C 1
ATOM 1616 O O . ASN A 1 195 ? -11.577 16.004 16.351 1.00 87.06 195 ASN A O 1
ATOM 1620 N N . THR A 1 196 ? -13.298 16.079 14.911 1.00 90.00 196 THR A N 1
ATOM 1621 C CA . THR A 1 196 ? -14.212 15.257 15.716 1.00 90.00 196 THR A CA 1
ATOM 1622 C C . T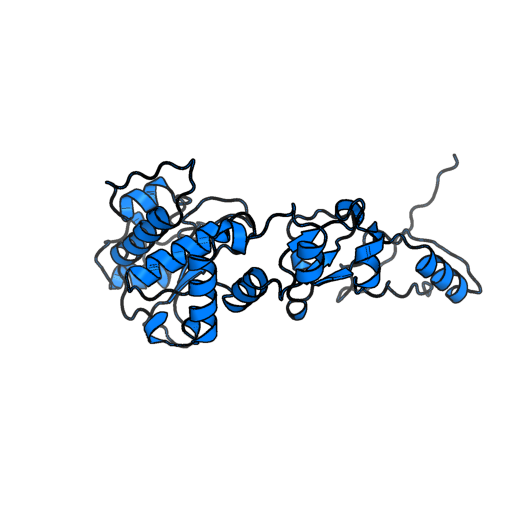HR A 1 196 ? -14.254 13.803 15.272 1.00 90.00 196 THR A C 1
ATOM 1624 O O . THR A 1 196 ? -14.227 12.915 16.126 1.00 90.00 196 THR A O 1
ATOM 1627 N N . ASN A 1 197 ? -14.225 13.550 13.964 1.00 96.12 197 ASN A N 1
ATOM 1628 C CA . ASN A 1 197 ? -14.269 12.201 13.421 1.00 96.12 197 ASN A CA 1
ATOM 1629 C C . ASN A 1 197 ? -12.865 11.597 13.246 1.00 96.12 197 ASN A C 1
ATOM 1631 O O . ASN A 1 197 ? -11.831 12.228 13.497 1.00 96.12 197 ASN A O 1
ATOM 1635 N N . PHE A 1 198 ? -12.837 10.341 12.814 1.00 97.56 198 PHE A N 1
ATOM 1636 C CA . PHE A 1 198 ? -11.639 9.541 12.606 1.00 97.56 198 PHE A CA 1
ATOM 1637 C C . PHE A 1 198 ? -11.669 8.875 11.232 1.00 97.56 198 PHE A C 1
ATOM 1639 O O . PHE A 1 198 ? -12.725 8.494 10.727 1.00 97.56 198 PHE A O 1
ATOM 1646 N N . ILE A 1 199 ? -10.491 8.678 10.651 1.00 97.62 199 ILE A N 1
ATOM 1647 C CA . ILE A 1 199 ? -10.274 7.810 9.496 1.00 97.62 199 ILE A CA 1
ATOM 1648 C C . ILE A 1 199 ? -9.345 6.690 9.934 1.00 97.62 199 ILE A C 1
ATOM 1650 O O . ILE A 1 199 ? -8.282 6.946 10.498 1.00 97.62 199 ILE A O 1
ATOM 1654 N N . VAL A 1 200 ? -9.743 5.455 9.633 1.00 98.31 200 VAL A N 1
ATOM 1655 C CA . VAL A 1 200 ? -8.872 4.282 9.720 1.00 98.31 200 VAL A CA 1
ATOM 1656 C C . VAL A 1 200 ? -8.368 3.981 8.313 1.00 98.31 200 VAL A C 1
ATOM 1658 O O . VAL A 1 200 ? -9.169 3.885 7.380 1.00 98.31 200 VAL A O 1
ATOM 1661 N N . SER A 1 201 ? -7.055 3.847 8.132 1.00 97.94 201 SER A N 1
ATOM 1662 C CA . SER A 1 201 ? -6.453 3.613 6.817 1.00 97.94 201 SER A CA 1
ATOM 1663 C C . SER A 1 201 ? -5.318 2.603 6.869 1.00 97.94 201 SER A C 1
ATOM 1665 O O . SER A 1 201 ? -4.365 2.763 7.630 1.00 97.94 201 SER A O 1
ATOM 1667 N N . LEU A 1 202 ? -5.379 1.602 5.992 1.00 97.88 202 LEU A N 1
ATOM 1668 C CA . LEU A 1 202 ? -4.273 0.671 5.785 1.00 97.88 202 LEU A CA 1
ATOM 1669 C C . LEU A 1 202 ? -3.181 1.291 4.907 1.00 97.88 202 LEU A C 1
ATOM 1671 O O . LEU A 1 202 ? -3.458 1.770 3.809 1.00 97.88 202 LEU A O 1
ATOM 1675 N N . GLY A 1 203 ? -1.939 1.229 5.376 1.00 95.12 203 GLY A N 1
ATOM 1676 C CA . GLY A 1 203 ? -0.722 1.539 4.632 1.00 95.12 203 GLY A CA 1
ATOM 1677 C C . GLY A 1 203 ? 0.132 0.282 4.478 1.00 95.12 203 GLY A C 1
ATOM 1678 O O . GLY A 1 203 ? 0.214 -0.534 5.388 1.00 95.12 203 GLY A O 1
ATOM 1679 N N . GLY A 1 204 ? 0.751 0.086 3.314 1.00 88.81 204 GLY A N 1
ATOM 1680 C CA . GLY A 1 204 ? 1.548 -1.117 3.044 1.00 88.81 204 GLY A CA 1
ATOM 1681 C C . GLY A 1 204 ? 1.609 -1.449 1.560 1.00 88.81 204 GLY A C 1
ATOM 1682 O O . GLY A 1 204 ? 1.170 -2.520 1.141 1.00 88.81 204 GLY A O 1
ATOM 1683 N N . ALA A 1 205 ? 2.105 -0.506 0.757 1.00 80.19 205 ALA A N 1
ATOM 1684 C CA . ALA A 1 205 ? 2.064 -0.589 -0.703 1.00 80.19 205 ALA A CA 1
ATOM 1685 C C . ALA A 1 205 ? 3.241 -1.363 -1.327 1.00 80.19 205 ALA A C 1
ATOM 1687 O O . ALA A 1 205 ? 3.260 -1.559 -2.544 1.00 80.19 205 ALA A O 1
ATOM 1688 N N . SER A 1 206 ? 4.223 -1.831 -0.546 1.00 85.38 206 SER A N 1
ATOM 1689 C CA . SER A 1 206 ? 5.331 -2.598 -1.128 1.00 85.38 206 SER A CA 1
ATOM 1690 C C . SER A 1 206 ? 4.840 -3.887 -1.777 1.00 85.38 206 SER A C 1
ATOM 1692 O O . SER A 1 206 ? 3.930 -4.550 -1.284 1.00 85.38 206 SER A O 1
ATOM 1694 N N . ILE A 1 207 ? 5.472 -4.267 -2.886 1.00 84.62 207 ILE A N 1
ATOM 1695 C CA . ILE A 1 207 ? 5.113 -5.456 -3.676 1.00 84.62 207 ILE A CA 1
ATOM 1696 C C . ILE A 1 207 ? 4.974 -6.701 -2.807 1.00 84.62 207 ILE A C 1
ATOM 1698 O O . ILE A 1 207 ? 3.961 -7.387 -2.866 1.00 84.62 207 ILE A O 1
ATOM 1702 N N . SER A 1 208 ? 5.949 -6.935 -1.927 1.00 85.56 208 SER A N 1
ATOM 1703 C CA . SER A 1 208 ? 5.987 -8.119 -1.060 1.00 85.56 208 SER A CA 1
ATOM 1704 C C . SER A 1 208 ? 4.892 -8.178 0.019 1.00 85.56 208 SER A C 1
ATOM 1706 O O . SER A 1 208 ? 4.779 -9.196 0.708 1.00 85.56 208 SER A O 1
ATOM 1708 N N . LYS A 1 209 ? 4.137 -7.089 0.212 1.00 90.62 209 LYS A N 1
ATOM 1709 C CA . LYS A 1 209 ? 3.112 -6.935 1.256 1.00 90.62 209 LYS A CA 1
ATOM 1710 C C . LYS A 1 209 ? 1.738 -6.592 0.702 1.00 90.62 209 LYS A C 1
ATOM 1712 O O . LYS A 1 209 ? 0.747 -6.854 1.374 1.00 90.62 209 LYS A O 1
ATOM 1717 N N . LEU A 1 210 ? 1.659 -6.078 -0.525 1.00 94.31 210 LEU A N 1
ATOM 1718 C CA . LEU A 1 210 ? 0.429 -5.535 -1.089 1.00 94.31 210 LEU A CA 1
ATOM 1719 C C . LEU A 1 210 ? -0.729 -6.542 -1.072 1.00 94.31 210 LEU A C 1
ATOM 1721 O O . LEU A 1 210 ? -1.852 -6.172 -0.740 1.00 94.31 210 LEU A O 1
ATOM 1725 N N . LYS A 1 211 ? -0.472 -7.826 -1.348 1.00 95.50 211 LYS A N 1
ATOM 1726 C CA . LYS A 1 211 ? -1.508 -8.865 -1.242 1.00 95.50 211 LYS A CA 1
ATOM 1727 C C . LYS A 1 211 ? -2.107 -8.942 0.158 1.00 95.50 211 LYS A C 1
ATOM 1729 O O . LYS A 1 211 ? -3.322 -9.078 0.292 1.00 95.50 211 LYS A O 1
ATOM 1734 N N . GLU A 1 212 ? -1.268 -8.909 1.189 1.00 96.06 212 GLU A N 1
ATOM 1735 C CA . GLU A 1 212 ? -1.723 -8.955 2.577 1.00 96.06 212 GLU A CA 1
ATOM 1736 C C . GLU A 1 212 ? -2.513 -7.700 2.903 1.00 96.06 212 GLU A C 1
ATOM 1738 O O . GLU A 1 212 ? -3.626 -7.825 3.399 1.00 96.06 212 GLU A O 1
ATOM 1743 N N . THR A 1 213 ? -2.001 -6.523 2.540 1.00 97.69 213 THR A N 1
ATOM 1744 C CA . THR A 1 213 ? -2.676 -5.237 2.747 1.00 97.69 213 THR A CA 1
ATOM 1745 C C . THR A 1 213 ? -4.064 -5.220 2.096 1.00 97.69 213 THR A C 1
ATOM 1747 O O . THR A 1 213 ? -5.044 -4.856 2.743 1.00 97.69 213 THR A O 1
ATOM 1750 N N . ILE A 1 214 ? -4.192 -5.697 0.849 1.00 98.19 214 ILE A N 1
ATOM 1751 C CA . ILE A 1 214 ? -5.491 -5.802 0.166 1.00 98.19 214 ILE A CA 1
ATOM 1752 C C . ILE A 1 214 ? -6.393 -6.830 0.861 1.00 98.19 214 ILE A C 1
ATOM 1754 O O . ILE A 1 214 ? -7.583 -6.577 1.033 1.00 98.19 214 ILE A O 1
ATOM 1758 N N . CYS A 1 215 ? -5.864 -7.983 1.286 1.00 98.19 215 CYS A N 1
ATOM 1759 C CA . CYS A 1 215 ? -6.658 -8.967 2.026 1.00 98.19 215 CYS A CA 1
ATOM 1760 C C . CYS A 1 215 ? -7.168 -8.407 3.363 1.00 98.19 215 CYS A C 1
ATOM 1762 O O . CYS A 1 215 ? -8.334 -8.614 3.686 1.00 98.19 215 CYS A O 1
ATOM 1764 N N . MET A 1 216 ? -6.330 -7.677 4.105 1.00 98.62 216 MET A N 1
ATOM 1765 C CA . MET A 1 216 ? -6.705 -6.989 5.344 1.00 98.62 216 MET A CA 1
ATOM 1766 C C . MET A 1 216 ? -7.826 -5.984 5.090 1.00 98.62 216 MET A C 1
ATOM 1768 O O . MET A 1 216 ? -8.855 -6.030 5.761 1.00 98.62 216 MET A O 1
ATOM 1772 N N . PHE A 1 217 ? -7.661 -5.136 4.071 1.00 98.69 217 PHE A N 1
ATOM 1773 C CA . PHE A 1 217 ? -8.664 -4.153 3.673 1.00 98.69 217 PHE A CA 1
ATOM 1774 C C . PHE A 1 217 ? -10.000 -4.817 3.326 1.00 98.69 217 PHE A C 1
ATOM 1776 O O . PHE A 1 217 ? -11.036 -4.445 3.871 1.00 98.69 217 PHE A O 1
ATOM 1783 N N . LEU A 1 218 ? -9.978 -5.837 2.460 1.00 98.75 218 LEU A N 1
ATOM 1784 C CA . LEU A 1 218 ? -11.190 -6.544 2.050 1.00 98.75 218 LEU A CA 1
ATOM 1785 C C . LEU A 1 218 ? -11.872 -7.245 3.230 1.00 98.75 218 LEU A C 1
ATOM 1787 O O . LEU A 1 218 ? -13.098 -7.243 3.279 1.00 98.75 218 LEU A O 1
ATOM 1791 N N . GLY A 1 219 ? -11.107 -7.795 4.179 1.00 98.69 219 GLY A N 1
ATOM 1792 C CA . GLY A 1 219 ? -11.652 -8.405 5.393 1.00 98.69 219 GLY A CA 1
ATOM 1793 C C . GLY A 1 219 ? -12.371 -7.397 6.292 1.00 98.69 219 GLY A C 1
ATOM 1794 O O . GLY A 1 219 ? -13.479 -7.663 6.746 1.00 98.69 219 GLY A O 1
ATOM 1795 N N . ILE A 1 220 ? -11.783 -6.215 6.501 1.00 98.75 220 ILE A N 1
ATOM 1796 C CA . ILE A 1 220 ? -12.400 -5.130 7.284 1.00 98.75 220 ILE A CA 1
ATOM 1797 C C . ILE A 1 220 ? -13.660 -4.603 6.586 1.00 98.75 220 ILE A C 1
ATOM 1799 O O . ILE A 1 220 ? -14.701 -4.439 7.219 1.00 98.75 220 ILE A O 1
ATOM 1803 N N . HIS A 1 221 ? -13.585 -4.399 5.270 1.00 98.50 221 HIS A N 1
ATOM 1804 C CA . HIS A 1 221 ? -14.729 -4.001 4.454 1.00 98.50 221 HIS A CA 1
ATOM 1805 C C . HIS A 1 221 ? -15.867 -5.038 4.522 1.00 98.50 221 HIS A C 1
ATOM 1807 O O . HIS A 1 221 ? -17.034 -4.680 4.648 1.00 98.50 221 HIS A O 1
ATOM 1813 N N . GLU A 1 222 ? -15.554 -6.337 4.461 1.00 98.56 222 GLU A N 1
ATOM 1814 C CA . GLU A 1 222 ? -16.540 -7.424 4.594 1.00 98.56 222 GLU A CA 1
ATOM 1815 C C . GLU A 1 222 ? -17.193 -7.486 5.977 1.00 98.56 222 GLU A C 1
ATOM 1817 O O . GLU A 1 222 ? -18.345 -7.901 6.079 1.00 98.56 222 GLU A O 1
ATOM 1822 N N . ALA A 1 223 ? -16.497 -7.029 7.019 1.00 98.31 223 ALA A N 1
ATOM 1823 C CA . ALA A 1 223 ? -17.054 -6.873 8.359 1.00 98.31 223 ALA A CA 1
ATOM 1824 C C . ALA A 1 223 ? -17.963 -5.634 8.504 1.00 98.31 223 ALA A C 1
ATOM 1826 O O . ALA A 1 223 ? -18.526 -5.414 9.573 1.00 98.31 223 ALA A O 1
ATOM 1827 N N . GLY A 1 224 ? -18.118 -4.823 7.449 1.00 97.75 224 GLY A N 1
ATOM 1828 C CA . GLY A 1 224 ? -18.977 -3.636 7.445 1.00 97.75 224 GLY A CA 1
ATOM 1829 C C . GLY A 1 224 ? -18.394 -2.435 8.191 1.00 97.75 224 GLY A C 1
ATOM 1830 O O . GLY A 1 224 ? -19.133 -1.511 8.525 1.00 97.75 224 GLY A O 1
ATOM 1831 N N . LEU A 1 225 ? -17.087 -2.436 8.473 1.00 98.06 225 LEU A N 1
ATOM 1832 C CA . LEU A 1 225 ? -16.428 -1.337 9.172 1.00 98.06 225 LEU A CA 1
ATOM 1833 C C . LEU A 1 225 ? -15.915 -0.280 8.180 1.00 98.06 225 LEU A C 1
ATOM 1835 O O . LEU A 1 225 ? -15.305 -0.655 7.175 1.00 98.06 225 LEU A O 1
ATOM 1839 N N . PRO A 1 226 ? -16.069 1.029 8.472 1.00 98.00 226 PRO A N 1
ATOM 1840 C CA . PRO A 1 226 ? -15.472 2.079 7.656 1.00 98.00 226 PRO A CA 1
ATOM 1841 C C . PRO A 1 226 ? -13.950 1.940 7.595 1.00 98.00 226 PRO A C 1
ATOM 1843 O O . PRO A 1 226 ? -13.298 1.797 8.630 1.00 98.00 226 PRO A O 1
ATOM 1846 N N . ILE A 1 227 ? -13.374 1.955 6.399 1.00 98.44 227 ILE A N 1
ATOM 1847 C CA . ILE A 1 227 ? -11.942 1.717 6.191 1.00 98.44 227 ILE A CA 1
ATOM 1848 C C . ILE A 1 227 ? -11.487 2.343 4.880 1.00 98.44 227 ILE A C 1
ATOM 1850 O O . ILE A 1 227 ? -12.178 2.254 3.867 1.00 98.44 227 ILE A O 1
ATOM 1854 N N . SER A 1 228 ? -10.301 2.942 4.895 1.00 97.88 228 SER A N 1
ATOM 1855 C CA . SER A 1 228 ? -9.584 3.376 3.699 1.00 97.88 228 SER A CA 1
ATOM 1856 C C . SER A 1 228 ? -8.300 2.564 3.497 1.00 97.88 228 SER A C 1
ATOM 1858 O O . SER A 1 228 ? -7.876 1.783 4.354 1.00 97.88 228 SER A O 1
ATOM 1860 N N . ILE A 1 229 ? -7.667 2.742 2.345 1.00 97.75 229 ILE A N 1
ATOM 1861 C CA . ILE A 1 229 ? -6.337 2.221 2.033 1.00 97.75 229 ILE A CA 1
ATOM 1862 C C . ILE A 1 229 ? -5.540 3.329 1.348 1.00 97.75 229 ILE A C 1
ATOM 1864 O O . ILE A 1 229 ? -6.105 4.128 0.602 1.00 97.75 229 ILE A O 1
ATOM 1868 N N . SER A 1 230 ? -4.240 3.403 1.612 1.00 94.81 230 SER A N 1
ATOM 1869 C CA . SER A 1 230 ? -3.355 4.363 0.955 1.00 94.81 230 SER A CA 1
ATOM 1870 C C . SER A 1 230 ? -3.241 4.066 -0.543 1.00 94.81 230 SER A C 1
ATOM 1872 O O . SER A 1 230 ? -3.011 2.921 -0.927 1.00 94.81 230 SER A O 1
ATOM 1874 N N . ASP A 1 231 ? -3.370 5.113 -1.361 1.00 94.88 231 ASP A N 1
ATOM 1875 C CA . ASP A 1 231 ? -3.265 5.079 -2.829 1.00 94.88 231 ASP A CA 1
ATOM 1876 C C . ASP A 1 231 ? -4.125 3.987 -3.519 1.00 94.88 231 ASP A C 1
ATOM 1878 O O . ASP A 1 231 ? -3.605 3.079 -4.177 1.00 94.88 231 ASP A O 1
ATOM 1882 N N . PRO A 1 232 ? -5.465 4.041 -3.381 1.00 96.94 232 PRO A N 1
ATOM 1883 C CA . PRO A 1 232 ? -6.350 3.035 -3.966 1.00 96.94 232 PRO A CA 1
ATOM 1884 C C . PRO A 1 232 ? -6.272 2.998 -5.502 1.00 96.94 232 PRO A C 1
ATOM 1886 O O . PRO A 1 232 ? -6.351 1.917 -6.091 1.00 96.94 232 PRO A O 1
ATOM 1889 N N . GLU A 1 233 ? -6.072 4.150 -6.152 1.00 96.62 233 GLU A N 1
ATOM 1890 C CA . GLU A 1 233 ? -5.912 4.236 -7.609 1.00 96.62 233 GLU A CA 1
ATOM 1891 C C . GLU A 1 233 ? -4.590 3.631 -8.078 1.00 96.62 233 GLU A C 1
ATOM 1893 O O . GLU A 1 233 ? -4.588 2.852 -9.032 1.00 96.62 233 GLU A O 1
ATOM 1898 N N . GLY A 1 234 ? -3.476 3.893 -7.393 1.00 95.75 234 GLY A N 1
ATOM 1899 C CA . GLY A 1 234 ? -2.206 3.242 -7.699 1.00 95.75 234 GLY A CA 1
ATOM 1900 C C . GLY A 1 234 ? -2.272 1.728 -7.564 1.00 95.75 234 GLY A C 1
ATOM 1901 O O . GLY A 1 234 ? -1.818 0.992 -8.443 1.00 95.75 234 GLY A O 1
ATOM 1902 N N . ILE A 1 235 ? -2.929 1.229 -6.512 1.00 97.06 235 ILE A N 1
ATOM 1903 C CA . ILE A 1 235 ? -3.173 -0.210 -6.351 1.00 97.06 235 ILE A CA 1
ATOM 1904 C C . ILE A 1 235 ? -4.018 -0.752 -7.511 1.00 97.06 235 ILE A C 1
ATOM 1906 O O . ILE A 1 235 ? -3.683 -1.798 -8.071 1.00 97.06 235 ILE A O 1
ATOM 1910 N N . ARG A 1 236 ? -5.085 -0.049 -7.915 1.00 97.75 236 ARG A N 1
ATOM 1911 C CA . ARG A 1 236 ? -5.905 -0.431 -9.075 1.00 97.75 236 ARG A CA 1
ATOM 1912 C C . ARG A 1 236 ? -5.076 -0.481 -10.360 1.00 97.75 236 ARG A C 1
ATOM 1914 O O . ARG A 1 236 ? -5.157 -1.484 -11.071 1.00 97.75 236 ARG A O 1
ATOM 1921 N N . LYS A 1 237 ? -4.257 0.539 -10.640 1.00 96.94 237 LYS A N 1
ATOM 1922 C CA . LYS A 1 237 ? -3.374 0.576 -11.819 1.00 96.94 237 LYS A CA 1
ATOM 1923 C C . LYS A 1 237 ? -2.449 -0.636 -11.847 1.00 96.94 237 LYS A C 1
ATOM 1925 O O . LYS A 1 237 ? -2.390 -1.328 -12.860 1.00 96.94 237 LYS A O 1
ATOM 1930 N N . ARG A 1 238 ? -1.828 -0.968 -10.712 1.00 95.69 238 ARG A N 1
ATOM 1931 C CA . ARG A 1 238 ? -0.969 -2.153 -10.563 1.00 95.69 238 ARG A CA 1
ATOM 1932 C C . ARG A 1 238 ? -1.725 -3.459 -10.766 1.00 95.69 238 ARG A C 1
ATOM 1934 O O . ARG A 1 238 ? -1.213 -4.355 -11.421 1.00 95.69 238 ARG A O 1
ATOM 1941 N N . LEU A 1 239 ? -2.943 -3.602 -10.248 1.00 96.62 239 LEU A N 1
ATOM 1942 C CA . LEU A 1 239 ? -3.753 -4.807 -10.479 1.00 96.62 239 LEU A CA 1
ATOM 1943 C C . LEU A 1 239 ? -4.153 -4.974 -11.955 1.00 96.62 239 LEU A C 1
ATOM 1945 O O . LEU A 1 239 ? -4.323 -6.100 -12.413 1.00 96.62 239 LEU A O 1
ATOM 1949 N N . LEU A 1 240 ? -4.289 -3.869 -12.691 1.00 96.75 240 LEU A N 1
ATOM 1950 C CA . LEU A 1 240 ? -4.654 -3.842 -14.111 1.00 96.75 240 LEU A CA 1
ATOM 1951 C C . LEU A 1 240 ? -3.450 -3.778 -15.066 1.00 96.75 240 LEU A C 1
ATOM 1953 O O . LEU A 1 240 ? -3.653 -3.741 -16.279 1.00 96.75 240 LEU A O 1
ATOM 1957 N N . ALA A 1 241 ? -2.218 -3.746 -14.544 1.00 95.81 241 ALA A N 1
ATOM 1958 C CA . ALA A 1 241 ? -0.994 -3.490 -15.312 1.00 95.81 241 ALA A CA 1
ATOM 1959 C C . ALA A 1 241 ? -1.027 -2.176 -16.127 1.00 95.81 241 ALA A C 1
ATOM 1961 O O . ALA A 1 241 ? -0.446 -2.091 -17.213 1.00 95.81 241 ALA A O 1
ATOM 1962 N N . GLN A 1 242 ? -1.747 -1.173 -15.617 1.00 96.88 242 GLN A N 1
ATOM 1963 C CA . GLN A 1 242 ? -1.859 0.181 -16.175 1.00 96.88 242 GLN A CA 1
ATOM 1964 C C . GLN A 1 242 ? -0.789 1.134 -15.626 1.00 96.88 242 GLN A C 1
ATOM 1966 O O . GLN A 1 242 ? -0.687 2.266 -16.086 1.00 96.88 242 GLN A O 1
ATOM 1971 N N . ASP A 1 243 ? -0.021 0.680 -14.641 1.00 96.50 243 ASP A N 1
ATOM 1972 C CA . ASP A 1 243 ? 1.165 1.340 -14.115 1.00 96.50 243 ASP A CA 1
ATOM 1973 C C . ASP A 1 243 ? 2.385 1.140 -15.029 1.00 96.50 243 ASP A C 1
ATOM 1975 O O . ASP A 1 243 ? 2.360 0.399 -16.025 1.00 96.50 243 ASP A O 1
ATOM 1979 N N . ASN A 1 244 ? 3.486 1.787 -14.657 1.00 97.69 244 ASN A N 1
ATOM 1980 C CA . ASN A 1 244 ? 4.769 1.624 -15.314 1.00 97.69 244 ASN A CA 1
ATOM 1981 C C . ASN A 1 244 ? 5.803 0.950 -14.406 1.00 97.69 244 ASN A C 1
ATOM 1983 O O . ASN A 1 244 ? 5.735 0.994 -13.180 1.00 97.69 244 ASN A O 1
ATOM 1987 N N . ILE A 1 245 ? 6.802 0.350 -15.047 1.00 96.81 245 ILE A N 1
ATOM 1988 C CA . ILE A 1 245 ? 8.002 -0.175 -14.408 1.00 96.81 245 ILE A CA 1
ATOM 1989 C C . ILE A 1 245 ? 9.169 0.752 -14.732 1.00 96.81 245 ILE A C 1
ATOM 1991 O O . ILE A 1 245 ? 9.434 1.057 -15.901 1.00 96.81 245 ILE A O 1
ATOM 1995 N N . GLY A 1 246 ? 9.881 1.180 -13.693 1.00 97.31 246 GLY A N 1
ATOM 1996 C CA . GLY A 1 246 ? 11.089 1.977 -13.835 1.00 97.31 246 GLY A CA 1
ATOM 1997 C C . GLY A 1 246 ? 12.286 1.108 -14.218 1.00 97.31 246 GLY A C 1
ATOM 1998 O O . GLY A 1 246 ? 12.607 0.122 -13.558 1.00 97.31 246 GLY A O 1
ATOM 1999 N N . ILE A 1 247 ? 12.988 1.491 -15.276 1.00 97.62 247 ILE A N 1
ATOM 2000 C CA . ILE A 1 247 ? 14.304 0.963 -15.623 1.00 97.62 247 ILE A CA 1
ATOM 2001 C C . ILE A 1 247 ? 15.335 1.782 -14.862 1.00 97.62 247 ILE A C 1
ATOM 2003 O O . ILE A 1 247 ? 15.533 2.964 -15.146 1.00 97.62 247 ILE A O 1
ATOM 2007 N N . PHE A 1 248 ? 15.976 1.150 -13.886 1.00 96.06 248 PHE A N 1
ATOM 2008 C CA . PHE A 1 248 ? 16.912 1.802 -12.985 1.00 96.06 248 PHE A CA 1
ATOM 2009 C C . PHE A 1 248 ? 18.367 1.536 -13.400 1.00 96.06 248 PHE A C 1
ATOM 2011 O O . PHE A 1 248 ? 18.686 0.439 -13.877 1.00 96.06 248 PHE A O 1
ATOM 2018 N N . PRO A 1 249 ? 19.282 2.507 -13.235 1.00 93.38 249 PRO A N 1
ATOM 2019 C CA . PRO A 1 249 ? 20.687 2.298 -13.550 1.00 93.38 249 PRO A CA 1
ATOM 2020 C C . PRO A 1 249 ? 21.341 1.283 -12.604 1.00 93.38 249 PRO A C 1
ATOM 2022 O O . PRO A 1 249 ? 21.224 1.393 -11.386 1.00 93.38 249 PRO A O 1
ATOM 2025 N N . TYR A 1 250 ? 22.124 0.352 -13.159 1.00 93.50 250 TYR A N 1
ATOM 2026 C CA . TYR A 1 250 ? 22.719 -0.767 -12.406 1.00 93.50 250 TYR A CA 1
ATOM 2027 C C . TYR A 1 250 ? 23.675 -0.349 -11.275 1.00 93.50 250 TYR A C 1
ATOM 2029 O O . TYR A 1 250 ? 23.981 -1.142 -10.388 1.00 93.50 250 TYR A O 1
ATOM 2037 N N . TYR A 1 251 ? 24.213 0.870 -11.337 1.00 89.44 251 TYR A N 1
ATOM 2038 C CA . TYR A 1 251 ? 25.180 1.373 -10.362 1.00 89.44 251 TYR A CA 1
ATOM 2039 C C . TYR A 1 251 ? 24.521 1.943 -9.095 1.00 89.44 251 TYR A C 1
ATOM 2041 O O . TYR A 1 251 ? 25.237 2.271 -8.149 1.00 89.44 251 TYR A O 1
ATOM 2049 N N . ASN A 1 252 ? 23.190 2.062 -9.064 1.00 90.19 252 ASN A N 1
ATOM 2050 C CA . ASN A 1 252 ? 22.433 2.478 -7.887 1.00 90.19 252 ASN A CA 1
ATOM 2051 C C . ASN A 1 252 ? 21.675 1.290 -7.288 1.00 90.19 252 ASN A C 1
ATOM 2053 O O . ASN A 1 252 ? 21.292 0.374 -8.001 1.00 90.19 252 ASN A O 1
ATOM 2057 N N . SER A 1 253 ? 21.411 1.330 -5.982 1.00 91.00 253 SER A N 1
ATOM 2058 C CA . SER A 1 253 ? 20.576 0.327 -5.312 1.00 91.00 253 SER A CA 1
ATOM 2059 C C . SER A 1 253 ? 19.103 0.469 -5.702 1.00 91.00 253 SER A C 1
ATOM 2061 O O . SER A 1 253 ? 18.591 1.586 -5.722 1.00 91.00 253 SER A O 1
ATOM 2063 N N . LEU A 1 254 ? 18.398 -0.652 -5.899 1.00 90.44 254 LEU A N 1
ATOM 2064 C CA . LEU A 1 254 ? 16.934 -0.667 -6.063 1.00 90.44 254 LEU A CA 1
ATOM 2065 C C . LEU A 1 254 ? 16.168 -0.309 -4.775 1.00 90.44 254 LEU A C 1
ATOM 2067 O O . LEU A 1 254 ? 14.947 -0.166 -4.788 1.00 90.44 254 LEU A O 1
ATOM 2071 N N . HIS A 1 255 ? 16.851 -0.174 -3.636 1.00 87.50 255 HIS A N 1
ATOM 2072 C CA . HIS A 1 255 ? 16.198 0.213 -2.391 1.00 87.50 255 HIS A CA 1
ATOM 2073 C C . HIS A 1 255 ? 15.608 1.630 -2.504 1.00 87.50 255 HIS A C 1
ATOM 2075 O O . HIS A 1 255 ? 16.359 2.605 -2.506 1.00 87.50 255 HIS A O 1
ATOM 2081 N N . ARG A 1 256 ? 14.266 1.728 -2.525 1.00 85.25 256 ARG A N 1
ATOM 2082 C CA . ARG A 1 256 ? 13.496 2.980 -2.705 1.00 85.25 256 ARG A CA 1
ATOM 2083 C C . ARG A 1 256 ? 13.748 3.676 -4.044 1.00 85.25 256 ARG A C 1
ATOM 2085 O O . ARG A 1 256 ? 13.657 4.895 -4.153 1.00 85.25 256 ARG A O 1
ATOM 2092 N N . ALA A 1 257 ? 14.127 2.907 -5.054 1.00 91.00 257 ALA A N 1
ATOM 2093 C CA . ALA A 1 257 ? 14.469 3.443 -6.361 1.00 91.00 257 ALA A CA 1
ATOM 2094 C C . ALA A 1 257 ? 13.251 3.982 -7.136 1.00 91.00 257 ALA A C 1
ATOM 2096 O O . ALA A 1 257 ? 13.410 4.855 -7.984 1.00 91.00 257 ALA A O 1
ATOM 2097 N N . ASP A 1 258 ? 12.040 3.547 -6.788 1.00 88.50 258 ASP A N 1
ATOM 2098 C CA . ASP A 1 258 ? 10.774 4.131 -7.242 1.00 88.50 258 ASP A CA 1
ATOM 2099 C C . ASP A 1 258 ? 10.685 5.640 -6.943 1.00 88.50 258 ASP A C 1
ATOM 2101 O O . ASP A 1 258 ? 10.222 6.410 -7.778 1.00 88.50 258 ASP A O 1
ATOM 2105 N N . GLN A 1 259 ? 11.257 6.100 -5.822 1.00 90.19 259 GLN A N 1
ATOM 2106 C CA . GLN A 1 259 ? 11.232 7.510 -5.396 1.00 90.19 259 GLN A CA 1
ATOM 2107 C C . GLN A 1 259 ? 12.040 8.454 -6.301 1.00 90.19 259 GLN A C 1
ATOM 2109 O O . GLN A 1 259 ? 11.993 9.673 -6.136 1.00 90.19 259 GLN A O 1
ATOM 2114 N N . TYR A 1 260 ? 12.824 7.913 -7.235 1.00 90.56 260 TYR A N 1
ATOM 2115 C CA . TYR A 1 260 ? 13.550 8.715 -8.217 1.00 90.56 260 TYR A CA 1
ATOM 2116 C C . TYR A 1 260 ? 12.683 9.103 -9.412 1.00 90.56 260 TYR A C 1
ATOM 2118 O O . TYR A 1 260 ? 13.062 10.032 -10.122 1.00 90.56 260 TYR A O 1
ATOM 2126 N N . PHE A 1 261 ? 11.550 8.435 -9.624 1.00 93.12 261 PHE A N 1
ATOM 2127 C CA . PHE A 1 261 ? 10.597 8.753 -10.683 1.00 93.12 261 PHE A CA 1
ATOM 2128 C C . PHE A 1 261 ? 9.610 9.821 -10.208 1.00 93.12 261 PHE A C 1
ATOM 2130 O O . PHE A 1 261 ? 9.482 10.082 -9.009 1.00 93.12 261 PHE A O 1
ATOM 2137 N N . HIS A 1 262 ? 8.965 10.517 -11.140 1.00 91.75 262 HIS A N 1
ATOM 2138 C CA . HIS A 1 262 ? 7.965 11.511 -10.773 1.00 91.75 262 HIS A CA 1
ATOM 2139 C C . HIS A 1 262 ? 6.650 10.831 -10.384 1.00 91.75 262 HIS A C 1
ATOM 2141 O O . HIS A 1 262 ? 6.304 9.779 -10.907 1.00 91.75 262 HIS A O 1
ATOM 2147 N N . GLU A 1 263 ? 5.868 11.464 -9.508 1.00 87.00 263 GLU A N 1
ATOM 2148 C CA . GLU A 1 263 ? 4.575 10.910 -9.068 1.00 87.00 263 GLU A CA 1
ATOM 2149 C C . GLU A 1 263 ? 3.614 10.640 -10.238 1.00 87.00 263 GLU A C 1
ATOM 2151 O O . GLU A 1 263 ? 2.871 9.666 -10.220 1.00 87.00 263 GLU A O 1
ATOM 2156 N N . HIS A 1 264 ? 3.662 11.464 -11.290 1.00 90.62 264 HIS A N 1
ATOM 2157 C CA . HIS A 1 264 ? 2.827 11.304 -12.484 1.00 90.62 264 HIS A CA 1
ATOM 2158 C C . HIS A 1 264 ? 3.310 10.207 -13.446 1.00 90.62 264 HIS A C 1
ATOM 2160 O O . HIS A 1 264 ? 2.631 9.942 -14.435 1.00 90.62 264 HIS A O 1
ATOM 2166 N N . ASP A 1 265 ? 4.456 9.576 -13.173 1.00 94.62 265 ASP A N 1
ATOM 2167 C CA . ASP A 1 265 ? 4.972 8.465 -13.975 1.00 94.62 265 ASP A CA 1
ATOM 2168 C C . ASP A 1 265 ? 4.312 7.125 -13.610 1.00 94.62 265 ASP A C 1
ATOM 2170 O O . ASP A 1 265 ? 4.503 6.144 -14.329 1.00 94.62 265 ASP A O 1
ATOM 2174 N N . ASP A 1 266 ? 3.544 7.057 -12.512 1.00 95.25 266 ASP A N 1
ATOM 2175 C CA . ASP A 1 266 ? 2.898 5.831 -12.018 1.00 95.25 266 ASP A CA 1
ATOM 2176 C C . ASP A 1 266 ? 3.881 4.647 -11.879 1.00 95.25 266 ASP A C 1
ATOM 2178 O O . ASP A 1 266 ? 3.566 3.507 -12.236 1.00 95.25 266 ASP A O 1
ATOM 2182 N N . VAL A 1 267 ? 5.101 4.914 -11.397 1.00 95.62 267 VAL A N 1
ATOM 2183 C CA . VAL A 1 267 ? 6.138 3.896 -11.172 1.00 95.62 267 VAL A CA 1
ATOM 2184 C C . VAL A 1 267 ? 6.092 3.414 -9.725 1.00 95.62 267 VAL A C 1
ATOM 2186 O O . VAL A 1 267 ? 6.413 4.153 -8.800 1.00 95.62 267 VAL A O 1
ATOM 2189 N N . TYR A 1 268 ? 5.736 2.142 -9.541 1.00 92.44 268 TYR A N 1
ATOM 2190 C CA . TYR A 1 268 ? 5.642 1.495 -8.221 1.00 92.44 268 TYR A CA 1
ATOM 2191 C C . TYR A 1 268 ? 6.641 0.356 -8.023 1.00 92.44 268 TYR A C 1
ATOM 2193 O O . TYR A 1 268 ? 6.774 -0.172 -6.917 1.00 92.44 268 TYR A O 1
ATOM 2201 N N . ASP A 1 269 ? 7.294 -0.058 -9.104 1.00 92.50 269 ASP A N 1
ATOM 2202 C CA . ASP A 1 269 ? 8.336 -1.070 -9.100 1.00 92.50 269 ASP A CA 1
ATOM 2203 C C . ASP A 1 269 ? 9.417 -0.713 -10.108 1.00 92.50 269 ASP A C 1
ATOM 2205 O O . ASP A 1 269 ? 9.185 -0.006 -11.095 1.00 92.50 269 ASP A O 1
ATOM 2209 N N . VAL A 1 270 ? 10.610 -1.224 -9.850 1.00 94.75 270 VAL A N 1
ATOM 2210 C CA . VAL A 1 270 ? 11.794 -0.938 -10.636 1.00 94.75 270 VAL A CA 1
ATOM 2211 C C . VAL A 1 270 ? 12.612 -2.197 -10.863 1.00 94.75 270 VAL A C 1
ATOM 2213 O O . VAL A 1 270 ? 12.675 -3.096 -10.029 1.00 94.75 270 VAL A O 1
ATOM 2216 N N . LEU A 1 271 ? 13.303 -2.231 -11.992 1.00 95.38 271 LEU A N 1
ATOM 2217 C CA . LEU A 1 271 ? 14.235 -3.293 -12.334 1.00 95.38 271 LEU A CA 1
ATOM 2218 C C . LEU A 1 271 ? 15.464 -2.710 -13.012 1.00 95.38 271 LEU A C 1
ATOM 2220 O O . LEU A 1 271 ? 15.413 -1.635 -13.619 1.00 95.38 271 LEU A O 1
ATOM 2224 N N . TYR A 1 272 ? 16.584 -3.419 -12.941 1.00 96.62 272 TYR A N 1
ATOM 2225 C CA . TYR A 1 272 ? 17.715 -3.061 -13.776 1.00 96.62 272 TYR A CA 1
ATOM 2226 C C . TYR A 1 272 ? 17.410 -3.429 -15.223 1.00 96.62 272 TYR A C 1
ATOM 2228 O O . TYR A 1 272 ? 16.807 -4.461 -15.510 1.00 96.62 272 TYR A O 1
ATOM 2236 N N . PHE A 1 273 ? 17.923 -2.645 -16.175 1.00 96.56 273 PHE A N 1
ATOM 2237 C CA . PHE A 1 273 ? 17.842 -3.016 -17.594 1.00 96.56 273 PHE A CA 1
ATOM 2238 C C . PHE A 1 273 ? 18.380 -4.432 -17.854 1.00 96.56 273 PHE A C 1
ATOM 2240 O O . PHE A 1 273 ? 17.932 -5.119 -18.774 1.00 96.56 273 PHE A O 1
ATOM 2247 N N . ASP A 1 274 ? 19.349 -4.870 -17.045 1.00 94.62 274 ASP A N 1
ATOM 2248 C CA . ASP A 1 274 ? 19.950 -6.185 -17.174 1.00 94.62 274 ASP A CA 1
ATOM 2249 C C . ASP A 1 274 ? 19.023 -7.343 -16.772 1.00 94.62 274 ASP A C 1
ATOM 2251 O O . ASP A 1 274 ? 19.121 -8.407 -17.392 1.00 94.62 274 ASP A O 1
ATOM 2255 N N . ASP A 1 275 ? 18.046 -7.092 -15.895 1.00 93.81 275 ASP A N 1
ATOM 2256 C CA . ASP A 1 275 ? 17.041 -8.064 -15.440 1.00 93.81 275 ASP A CA 1
ATOM 2257 C C . ASP A 1 275 ? 16.049 -8.447 -16.549 1.00 93.81 275 ASP A C 1
ATOM 2259 O O . ASP A 1 275 ? 15.459 -9.524 -16.523 1.00 93.81 275 ASP A O 1
ATOM 2263 N N . LEU A 1 276 ? 15.937 -7.631 -17.607 1.00 94.25 276 LEU A N 1
ATOM 2264 C CA . LEU A 1 276 ? 15.170 -7.981 -18.811 1.00 94.25 276 LEU A CA 1
ATOM 2265 C C . LEU A 1 276 ? 15.751 -9.202 -19.555 1.00 94.25 276 LEU A C 1
ATOM 2267 O O . LEU A 1 276 ? 15.091 -9.782 -20.423 1.00 94.25 276 LEU A O 1
ATOM 2271 N N . GLY A 1 277 ? 17.006 -9.576 -19.271 1.00 92.75 277 GLY A N 1
ATOM 2272 C CA . GLY A 1 277 ? 17.639 -10.795 -19.770 1.00 92.75 277 GLY A CA 1
ATOM 2273 C C . GLY A 1 277 ? 17.571 -10.951 -21.294 1.00 92.75 277 GLY A C 1
ATOM 2274 O O . GLY A 1 277 ? 17.925 -10.047 -22.057 1.00 92.75 277 GLY A O 1
ATOM 2275 N N . LYS A 1 278 ? 17.096 -12.113 -21.756 1.00 92.69 278 LYS A N 1
ATOM 2276 C CA . LYS A 1 278 ? 16.947 -12.431 -23.190 1.00 92.69 278 LYS A CA 1
ATOM 2277 C C . LYS A 1 278 ? 15.888 -11.578 -23.906 1.00 92.69 278 LYS A C 1
ATOM 2279 O O . LYS A 1 278 ? 15.874 -11.535 -25.136 1.00 92.69 278 LYS A O 1
ATOM 2284 N N . TYR A 1 279 ? 15.019 -10.888 -23.166 1.00 94.44 279 TYR A N 1
ATOM 2285 C CA . TYR A 1 279 ? 13.918 -10.098 -23.719 1.00 94.44 279 TYR A CA 1
ATOM 2286 C C . TYR A 1 279 ? 14.282 -8.635 -23.989 1.00 94.44 279 TYR A C 1
ATOM 2288 O O . TYR A 1 279 ? 13.480 -7.929 -24.599 1.00 94.44 279 TYR A O 1
ATOM 2296 N N . LYS A 1 280 ? 15.501 -8.187 -23.641 1.00 94.44 280 LYS A N 1
ATOM 2297 C CA . LYS A 1 280 ? 15.987 -6.814 -23.895 1.00 94.44 280 LYS A CA 1
ATOM 2298 C C . LYS A 1 280 ? 15.647 -6.326 -25.300 1.00 94.44 280 LYS A C 1
ATOM 2300 O O . LYS A 1 280 ? 14.957 -5.329 -25.448 1.00 94.44 280 LYS A O 1
ATOM 2305 N N . ARG A 1 281 ? 16.022 -7.076 -26.345 1.00 93.62 281 ARG A N 1
ATOM 2306 C CA . ARG A 1 281 ? 15.783 -6.674 -27.748 1.00 93.62 281 ARG A CA 1
ATOM 2307 C C . ARG A 1 281 ? 14.305 -6.403 -28.054 1.00 93.62 281 ARG A C 1
ATOM 2309 O O . ARG A 1 281 ? 14.005 -5.552 -28.882 1.00 93.62 281 ARG A O 1
ATOM 2316 N N . ARG A 1 282 ? 13.399 -7.144 -27.414 1.00 94.19 282 ARG A N 1
ATOM 2317 C CA . ARG A 1 282 ? 11.953 -7.025 -27.606 1.00 94.19 282 ARG A CA 1
ATOM 2318 C C . ARG A 1 282 ? 11.372 -5.824 -26.860 1.00 94.19 282 ARG A C 1
ATOM 2320 O O . ARG A 1 282 ? 10.467 -5.190 -27.381 1.00 94.19 282 ARG A O 1
ATOM 2327 N N . ILE A 1 283 ? 11.878 -5.542 -25.662 1.00 96.81 283 ILE A N 1
ATOM 2328 C CA . ILE A 1 283 ? 11.317 -4.539 -24.748 1.00 96.81 283 ILE A CA 1
ATOM 2329 C C . ILE A 1 283 ? 11.939 -3.160 -24.983 1.00 96.81 283 ILE A C 1
ATOM 2331 O O . ILE A 1 283 ? 11.225 -2.168 -24.925 1.00 96.81 283 ILE A O 1
ATOM 2335 N N . THR A 1 284 ? 13.233 -3.082 -25.324 1.00 97.12 284 THR A N 1
ATOM 2336 C CA . THR A 1 284 ? 13.966 -1.818 -25.520 1.00 97.12 284 THR A CA 1
ATOM 2337 C C . THR A 1 284 ? 13.248 -0.788 -26.398 1.00 97.12 284 THR A C 1
ATOM 2339 O O . THR A 1 284 ? 13.261 0.379 -26.013 1.00 97.12 284 THR A O 1
ATOM 2342 N N . PRO A 1 285 ? 12.615 -1.150 -27.535 1.00 97.12 285 PRO A N 1
ATOM 2343 C CA . PRO A 1 285 ? 11.897 -0.179 -28.366 1.00 97.12 285 PRO A CA 1
ATOM 2344 C C . PRO A 1 285 ? 10.710 0.502 -27.670 1.00 97.12 285 PRO A C 1
ATOM 2346 O O . PRO A 1 285 ? 10.278 1.557 -28.119 1.00 97.12 285 PRO A O 1
ATOM 2349 N N . PHE A 1 286 ? 10.186 -0.096 -26.597 1.00 97.62 286 PHE A N 1
ATOM 2350 C CA . PHE A 1 286 ? 9.056 0.410 -25.818 1.00 97.62 286 PHE A CA 1
ATOM 2351 C C . PHE A 1 286 ? 9.480 1.137 -24.537 1.00 97.62 286 PHE A C 1
ATOM 2353 O O . PHE A 1 286 ? 8.622 1.623 -23.805 1.00 97.62 286 PHE A O 1
ATOM 2360 N N . ILE A 1 287 ? 10.784 1.200 -24.248 1.00 97.88 287 ILE A N 1
ATOM 2361 C CA . ILE A 1 287 ? 11.300 1.951 -23.104 1.00 97.88 287 ILE A CA 1
ATOM 2362 C C . ILE A 1 287 ? 11.406 3.421 -23.506 1.00 97.88 287 ILE A C 1
ATOM 2364 O O . ILE A 1 287 ? 12.131 3.774 -24.441 1.00 97.88 287 ILE A O 1
ATOM 2368 N N . ILE A 1 288 ? 10.723 4.281 -22.759 1.00 97.19 288 ILE A N 1
ATOM 2369 C CA . ILE A 1 288 ? 10.894 5.728 -22.827 1.00 97.19 288 ILE A CA 1
ATOM 2370 C C . ILE A 1 288 ? 12.084 6.071 -21.936 1.00 97.19 288 ILE A C 1
ATOM 2372 O O . ILE A 1 288 ? 12.010 5.971 -20.715 1.00 97.19 288 ILE A O 1
ATOM 2376 N N . TRP A 1 289 ? 13.212 6.417 -22.551 1.00 95.38 289 TRP A N 1
ATOM 2377 C CA . TRP A 1 289 ? 14.433 6.766 -21.827 1.00 95.38 289 TRP A CA 1
ATOM 2378 C C . TRP A 1 289 ? 14.415 8.229 -21.401 1.00 95.38 289 TRP A C 1
ATOM 2380 O O . TRP A 1 289 ? 14.112 9.104 -22.216 1.00 95.38 289 TRP A O 1
ATOM 2390 N N . GLU A 1 290 ? 14.827 8.501 -20.164 1.00 91.69 290 GLU A N 1
ATOM 2391 C CA . GLU A 1 290 ? 15.069 9.873 -19.737 1.00 91.69 290 GLU A CA 1
ATOM 2392 C C . GLU A 1 290 ? 16.187 10.512 -20.579 1.00 91.69 290 GLU A C 1
ATOM 2394 O O . GLU A 1 290 ? 17.162 9.843 -20.964 1.00 91.69 290 GLU A O 1
ATOM 2399 N N . PRO A 1 291 ? 16.078 11.817 -20.879 1.00 87.88 291 PRO A N 1
ATOM 2400 C CA . PRO A 1 291 ? 17.121 12.519 -21.600 1.00 87.88 291 PRO A CA 1
ATOM 2401 C C . PRO A 1 291 ? 18.411 12.536 -20.778 1.00 87.88 291 PRO A C 1
ATOM 2403 O O . PRO A 1 291 ? 18.427 12.859 -19.592 1.00 87.88 291 PRO A O 1
ATOM 2406 N N . LEU A 1 292 ? 19.532 12.238 -21.436 1.00 84.88 292 LEU A N 1
ATOM 2407 C CA . LEU A 1 292 ? 20.837 12.390 -20.806 1.00 84.88 292 LEU A CA 1
ATOM 2408 C C . LEU A 1 292 ? 21.110 13.880 -20.526 1.00 84.88 292 LEU A C 1
ATOM 2410 O O . LEU A 1 292 ? 20.811 14.731 -21.369 1.00 84.88 292 LEU A O 1
ATOM 2414 N N . PRO A 1 293 ? 21.725 14.217 -19.383 1.00 77.56 293 PRO A N 1
ATOM 2415 C CA . PRO A 1 293 ? 21.994 15.600 -19.010 1.00 77.56 293 PRO A CA 1
ATOM 2416 C C . PRO A 1 293 ? 22.940 16.268 -20.010 1.00 77.56 293 PRO A C 1
ATOM 2418 O O . PRO A 1 293 ? 23.894 15.648 -20.496 1.00 77.56 293 PRO A O 1
ATOM 2421 N N . ILE A 1 294 ? 22.692 17.546 -20.316 1.00 70.06 294 ILE A N 1
ATOM 2422 C CA . ILE A 1 294 ? 23.515 18.342 -21.240 1.00 70.06 294 ILE A CA 1
ATOM 2423 C C . ILE A 1 294 ? 24.905 18.549 -20.649 1.00 70.06 294 ILE A C 1
ATOM 2425 O O . ILE A 1 294 ? 25.087 19.313 -19.703 1.00 70.06 294 ILE A O 1
ATOM 2429 N N . LEU A 1 295 ? 25.899 17.904 -21.260 1.00 72.94 295 LEU A N 1
ATOM 2430 C CA . LEU A 1 295 ? 27.305 18.121 -20.945 1.00 72.94 295 LEU A CA 1
ATOM 2431 C C . LEU A 1 295 ? 27.708 19.521 -21.407 1.00 72.94 295 LEU A C 1
ATOM 2433 O O . LEU A 1 295 ? 27.882 19.757 -22.601 1.00 72.94 295 LEU A O 1
ATOM 2437 N N . LYS A 1 296 ? 27.844 20.458 -20.466 1.00 65.62 296 LYS A N 1
ATOM 2438 C CA . LYS A 1 296 ? 28.289 21.829 -20.743 1.00 65.62 296 LYS A CA 1
ATOM 2439 C C . LYS A 1 296 ? 29.771 21.987 -20.395 1.00 65.62 296 LYS A C 1
ATOM 2441 O O . LYS A 1 296 ? 30.226 21.417 -19.402 1.00 65.62 296 LYS A O 1
ATOM 2446 N N . PRO A 1 297 ? 30.536 22.773 -21.171 1.00 64.94 297 PRO A N 1
ATOM 2447 C CA . PRO A 1 297 ? 31.883 23.146 -20.773 1.00 64.94 297 PRO A CA 1
ATOM 2448 C C . PRO A 1 297 ? 31.819 23.997 -19.501 1.00 64.94 297 PRO A C 1
ATOM 2450 O O . PRO A 1 297 ? 30.972 24.881 -19.368 1.00 64.94 297 PRO A O 1
ATOM 2453 N N . VAL A 1 298 ? 32.735 23.735 -18.575 1.00 62.09 298 VAL A N 1
ATOM 2454 C CA . VAL A 1 298 ? 32.905 24.541 -17.364 1.00 62.09 298 VAL A CA 1
ATOM 2455 C C . VAL A 1 298 ? 33.475 25.892 -17.791 1.00 62.09 298 VAL A C 1
ATOM 2457 O O . VAL A 1 298 ? 34.572 25.938 -18.355 1.00 62.09 298 VAL A O 1
ATOM 2460 N N . LYS A 1 299 ? 32.723 26.979 -17.581 1.00 53.88 299 LYS A N 1
ATOM 2461 C CA . LYS A 1 299 ? 33.272 28.335 -17.698 1.00 53.88 299 LYS A CA 1
ATOM 2462 C C . LYS A 1 299 ? 34.154 28.574 -16.472 1.00 53.88 299 LYS A C 1
ATOM 2464 O O . LYS A 1 299 ? 33.656 28.448 -15.357 1.00 53.88 299 LYS A O 1
ATOM 2469 N N . TRP A 1 300 ? 35.433 28.850 -16.706 1.00 47.19 300 TRP A N 1
ATOM 2470 C CA . TRP A 1 300 ? 36.369 29.353 -15.700 1.00 47.19 300 TRP A CA 1
ATOM 2471 C C . TRP A 1 300 ? 36.406 30.871 -15.802 1.00 47.19 300 TRP A C 1
ATOM 2473 O O . TRP A 1 300 ? 36.406 31.353 -16.960 1.00 47.19 300 TRP A O 1
#

pLDDT: mean 87.37, std 18.96, range [22.81, 98.81]

Secondary structure (DSSP, 8-state):
------------TTS-GGGTTTS-------TTHHHHHHHHHHHS-GGGS-EEEEHHHHHHH-TTS--HHHHH-HHHHHHHHHHHHTTGGG-HHHHEES---HHHHHHHHHHHHHHS--TT----TTS-HHHHHHHHS-S--TTTTTS-TT-HHHHHHHHTT-STT--SS--TTEEE--STTT-EEEEEE--TT-SSSEEEEEE--SHHHHHHHHHHHHHHHHTT---EES-HHHHHHHHTT-SEEEEE-TTS-STTGGGGS-GGG-EEEEEEGGGGGGGHHHHGGG-EEPPPP--PPPP-

Radius of gyration: 24.62 Å; chains: 1; bounding box: 71×50×61 Å